Protein 9JRQ (pdb70)

B-factor: mean 21.91, std 11.52, range [8.85, 141.02]

Structure (mmCIF, N/CA/C/O backbone):
data_9JRQ
#
_entry.id   9JRQ
#
_cell.length_a   32.160
_cell.length_b   52.810
_cell.length_c   73.030
_cell.angle_alpha   90.000
_cell.angle_beta   97.810
_cell.angle_gamma   90.000
#
_symmetry.space_group_nam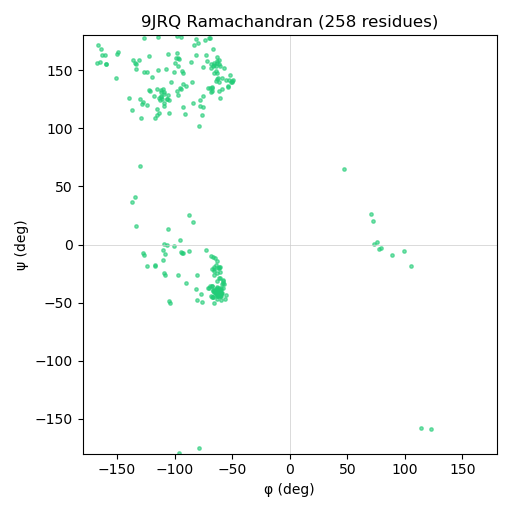e_H-M   'P 1 21 1'
#
loop_
_entity.id
_entity.type
_entity.pdbx_description
1 polymer 'Pilin (Bacterial filament) subfamily'
2 non-polymer 'SULFATE ION'
3 non-polymer GLYCEROL
4 water water
#
loop_
_atom_site.group_PDB
_atom_site.id
_atom_site.type_symbol
_atom_site.label_atom_id
_atom_site.label_alt_id
_atom_site.label_comp_id
_atom_site.label_asym_id
_atom_site.label_entity_id
_atom_site.label_seq_id
_atom_site.pdbx_PDB_ins_code
_atom_site.Cartn_x
_atom_site.Cartn_y
_atom_site.Cartn_z
_atom_site.occupancy
_atom_site.B_iso_or_equiv
_atom_site.auth_seq_id
_atom_site.auth_comp_id
_atom_site.auth_asym_id
_atom_site.auth_atom_id
_atom_site.pdbx_PDB_model_num
ATOM 1 N N . SER A 1 2 ? 29.19500 40.50600 26.92300 1.000 44.33248 22 SER A N 1
ATOM 2 C CA . SER A 1 2 ? 29.86100 39.89000 28.06500 1.000 42.68034 22 SER A CA 1
ATOM 3 C C . SER A 1 2 ? 29.69000 38.37400 28.03900 1.000 40.14450 22 SER A C 1
ATOM 4 O O . SER A 1 2 ? 28.71400 37.86100 27.48700 1.000 39.78577 22 SER A O 1
ATOM 7 N N . ALA A 1 3 ? 30.64500 37.66400 28.64600 1.000 36.42673 23 ALA A N 1
ATOM 8 C CA . ALA A 1 3 ? 30.62500 36.20500 28.61200 1.000 33.71333 23 ALA A CA 1
ATOM 9 C C . ALA A 1 3 ? 29.40300 35.64600 29.32800 1.000 30.35006 23 ALA A C 1
ATOM 10 O O . ALA A 1 3 ? 28.81200 34.65500 28.88000 1.000 29.66627 23 ALA A O 1
ATOM 12 N N . TYR A 1 4 ? 29.01000 36.25900 30.44600 1.000 28.52373 24 TYR A N 1
ATOM 13 C CA . TYR A 1 4 ? 27.81200 35.79800 31.13800 1.000 28.10302 24 TYR A CA 1
ATOM 14 C C . TYR A 1 4 ? 26.55900 36.04700 30.30300 1.000 24.90584 24 TYR A C 1
ATOM 15 O O . TYR A 1 4 ? 25.70200 35.16200 30.18700 1.000 23.01507 24 TYR A O 1
ATOM 24 N N . GLN A 1 5 ? 26.44000 37.24300 29.71100 1.000 25.59022 25 GLN A N 1
ATOM 25 C CA . GLN A 1 5 ? 25.35600 37.50600 28.76600 1.000 26.51770 25 GLN A CA 1
ATOM 26 C C . GLN A 1 5 ? 25.35500 36.48800 27.63500 1.000 23.23242 25 GLN A C 1
ATOM 27 O O . GLN A 1 5 ? 24.29100 36.01400 27.22300 1.000 19.80353 25 GLN A O 1
ATOM 33 N N . ASP A 1 6 ? 26.54100 36.16900 27.10000 1.000 23.02300 26 ASP A N 1
ATOM 34 C CA . ASP A 1 6 ? 26.64300 35.17300 26.03800 1.000 23.55272 26 ASP A CA 1
ATOM 35 C C . ASP A 1 6 ? 26.10300 33.83200 26.50100 1.000 20.69647 26 ASP A C 1
ATOM 36 O O . ASP A 1 6 ? 25.40500 33.14100 25.74900 1.000 20.49267 26 ASP A O 1
ATOM 41 N N . TYR A 1 7 ? 26.42100 33.44400 27.73900 1.000 18.61819 27 TYR A N 1
ATOM 42 C CA . TYR A 1 7 ? 25.94100 32.16700 28.25300 1.000 18.45985 27 TYR A CA 1
ATOM 43 C C . TYR A 1 7 ? 24.41900 32.11700 28.26600 1.000 17.06834 27 TYR A C 1
ATOM 44 O O . TYR A 1 7 ? 23.81600 31.13500 27.81500 1.000 15.97675 27 TYR A O 1
ATOM 53 N N . LEU A 1 8 ? 23.77900 33.17200 28.78200 1.000 15.88450 28 LEU A N 1
ATOM 54 C CA . LEU A 1 8 ? 22.31800 33.19900 28.81800 1.000 15.48077 28 LEU A CA 1
ATOM 55 C C . LEU A 1 8 ? 21.72900 33.01500 27.42900 1.000 15.82819 28 LEU A C 1
ATOM 56 O O . LEU A 1 8 ? 20.81600 32.20200 27.22500 1.000 15.60790 28 LEU A O 1
ATOM 61 N N . ALA A 1 9 ? 22.25500 33.74800 26.45100 1.000 15.89977 29 ALA A N 1
ATOM 62 C CA . ALA A 1 9 ? 21.71000 33.65100 25.10200 1.000 16.46630 29 ALA A CA 1
ATOM 63 C C . ALA A 1 9 ? 21.98100 32.27900 24.49800 1.000 15.11457 29 ALA A C 1
ATOM 64 O O . ALA A 1 9 ? 21.09300 31.68200 23.88700 1.000 15.18817 29 ALA A O 1
ATOM 66 N N . ARG A 1 10 ? 23.20800 31.77300 24.63900 1.000 15.73099 30 ARG A N 1
ATOM 67 C CA . ARG A 1 10 ? 23.54200 30.47700 24.05400 1.000 16.07014 30 ARG A CA 1
ATOM 68 C C . ARG A 1 10 ? 22.66200 29.37100 24.60700 1.000 16.02317 30 ARG A C 1
ATOM 69 O O . ARG A 1 10 ? 22.21700 28.48600 23.86400 1.000 14.99283 30 ARG A O 1
ATOM 77 N N A SER A 1 11 ? 22.41100 29.39700 25.91600 0.600 16.41343 31 SER A N 1
ATOM 78 N N B SER A 1 11 ? 22.39700 29.40400 25.91300 0.400 15.78466 31 SER A N 1
ATOM 79 C CA A SER A 1 11 ? 21.56000 28.38400 26.52600 0.600 16.78957 31 SER A CA 1
ATOM 80 C CA B SER A 1 11 ? 21.56300 28.37600 26.52500 0.400 15.63857 31 SER A CA 1
ATOM 81 C C A SER A 1 11 ? 20.15400 28.44200 25.94700 0.600 15.41579 31 SER A C 1
ATOM 82 C C B SER A 1 11 ? 20.13900 28.43700 25.98700 0.400 15.01549 31 SER A C 1
ATOM 83 O O A SER A 1 11 ? 19.56400 27.41100 25.60800 0.600 15.35135 31 SER A O 1
ATOM 84 O O B SER A 1 11 ? 19.51400 27.40100 25.73500 0.400 15.04695 31 SER A O 1
ATOM 89 N N . ARG A 1 12 ? 19.61400 29.64600 25.79900 1.000 14.38594 32 ARG A N 1
ATOM 90 C CA . ARG A 1 12 ? 18.25800 29.79600 25.28600 1.000 13.11557 32 ARG A CA 1
ATOM 91 C C . ARG A 1 12 ? 18.17800 29.44300 23.80500 1.000 13.18258 32 ARG A C 1
ATOM 92 O O . ARG A 1 12 ? 17.18300 28.86600 23.35200 1.000 13.27684 32 ARG A O 1
ATOM 100 N N . VAL A 1 13 ? 19.22600 29.74700 23.04100 1.000 12.40309 33 VAL A N 1
ATOM 101 C CA . VAL A 1 13 ? 19.25100 29.34100 21.64100 1.000 12.84808 33 VAL A CA 1
ATOM 102 C C . VAL A 1 13 ? 19.29300 27.82100 21.52000 1.000 12.57733 33 VAL A C 1
ATOM 103 O O . VAL A 1 13 ? 18.60400 27.22900 20.67700 1.000 12.84970 33 VAL A O 1
ATOM 107 N N . GLY A 1 14 ? 20.08700 27.16300 22.36800 1.000 12.76312 34 GLY A N 1
ATOM 108 C CA . GLY A 1 14 ? 20.11200 25.71000 22.35000 1.000 13.86225 34 GLY A CA 1
ATOM 109 C C . GLY A 1 14 ? 18.74900 25.10600 22.63300 1.000 14.69109 34 GLY A C 1
ATOM 110 O O . GLY A 1 14 ? 18.35900 24.10800 22.02100 1.000 14.63455 34 GLY A O 1
ATOM 111 N N . GLU A 1 15 ? 17.99800 25.70800 23.55700 1.000 15.01759 35 GLU A N 1
ATOM 112 C CA . GLU A 1 15 ? 16.65100 25.22600 23.84700 1.000 16.43939 35 GLU A CA 1
ATOM 113 C C . GLU A 1 15 ? 15.73500 25.41300 22.64500 1.000 13.65186 35 GLU A C 1
ATOM 114 O O . GLU A 1 15 ? 14.91000 24.54400 22.34600 1.000 15.32714 35 GLU A O 1
ATOM 120 N N . GLY A 1 16 ? 15.86700 26.53600 21.93800 1.000 13.26328 36 GLY A N 1
ATOM 121 C CA . GLY A 1 16 ? 15.07500 26.73300 20.73600 1.000 12.96751 36 GLY A CA 1
ATOM 122 C C . GLY A 1 16 ? 15.39800 25.71600 19.66000 1.000 11.57002 36 GLY A C 1
ATOM 123 O O . GLY A 1 16 ? 14.50100 25.18500 19.00200 1.000 12.00209 36 GLY A O 1
ATOM 124 N N . LEU A 1 17 ? 16.68700 25.40400 19.48800 1.000 11.66339 37 LEU A N 1
ATOM 125 C CA . LEU A 1 17 ? 17.06300 24.35300 18.54900 1.000 12.37824 37 LEU A CA 1
ATOM 126 C C . LEU A 1 17 ? 16.44200 23.02000 18.93800 1.000 12.59294 37 LEU A C 1
ATOM 127 O O . LEU A 1 17 ? 15.98200 22.26600 18.07200 1.000 13.76464 37 LEU A O 1
ATOM 132 N N . ALA A 1 18 ? 16.43300 22.70500 20.23200 1.000 12.71864 38 ALA A N 1
ATOM 133 C CA . ALA A 1 18 ? 15.84400 21.44700 20.66700 1.000 13.96945 38 ALA A CA 1
ATOM 134 C C . ALA A 1 18 ? 14.33700 21.44000 20.43700 1.000 13.31104 38 ALA A C 1
ATOM 135 O O . ALA A 1 18 ? 13.77600 20.41500 20.03100 1.000 13.01868 38 ALA A O 1
ATOM 137 N N . LEU A 1 19 ? 13.66100 22.56900 20.69100 1.000 12.65177 39 LEU A N 1
ATOM 138 C CA . LEU A 1 19 ? 12.22900 22.64800 20.41000 1.000 12.70817 39 LEU A CA 1
ATOM 139 C C . LEU A 1 19 ? 11.92700 22.44400 18.93200 1.000 12.19520 39 LEU A C 1
ATOM 140 O O . LEU A 1 19 ? 10.85400 21.93300 18.57800 1.000 13.97135 39 LEU A O 1
ATOM 145 N N . ALA A 1 20 ? 12.86600 22.80800 18.06100 1.000 11.93761 40 ALA A N 1
ATOM 146 C CA . ALA A 1 20 ? 12.67900 22.63700 16.62500 1.000 10.87931 40 ALA A CA 1
ATOM 147 C C . ALA A 1 20 ? 12.76600 21.18300 16.17700 1.000 11.76308 40 ALA A C 1
ATOM 148 O O . ALA A 1 20 ? 12.53600 20.90500 14.99700 1.000 11.39595 40 ALA A O 1
ATOM 150 N N . ALA A 1 21 ? 13.09200 20.25500 17.07800 1.000 12.27297 41 ALA A N 1
ATOM 151 C CA . ALA A 1 21 ? 13.02000 18.84500 16.71600 1.000 11.52476 41 ALA A CA 1
ATOM 152 C C . ALA A 1 21 ? 11.63500 18.48500 16.20800 1.000 11.45055 41 ALA A C 1
ATOM 153 O O . ALA A 1 21 ? 11.50500 17.62800 15.32500 1.000 11.01044 41 ALA A O 1
ATOM 155 N N A SER A 1 22 ? 10.59400 19.12500 16.75800 0.870 12.09862 42 SER A N 1
ATOM 156 N N B SER A 1 22 ? 10.59000 19.12000 16.75400 0.130 11.86220 42 SER A N 1
ATOM 157 C CA A SER A 1 22 ? 9.23500 18.89600 16.28500 0.870 12.65635 42 SER A CA 1
ATOM 158 C CA B SER A 1 22 ? 9.23000 18.88100 16.27700 0.130 12.33790 42 SER A CA 1
ATOM 159 C C A SER A 1 22 ? 9.11900 19.18600 14.79500 0.870 11.89564 42 SER A C 1
ATOM 160 C C B SER A 1 22 ? 9.09300 19.20200 14.79500 0.130 11.84343 42 SER A C 1
ATOM 161 O O A SER A 1 22 ? 8.44400 18.46100 14.05900 0.870 11.27989 42 SER A O 1
ATOM 162 O O B SER A 1 22 ? 8.39000 18.49800 14.06000 0.130 11.68959 42 SER A O 1
ATOM 167 N N . ALA A 1 23 ? 9.74500 20.27200 14.33900 1.000 11.40668 43 ALA A N 1
ATOM 168 C CA . ALA A 1 23 ? 9.71100 20.59800 12.92300 1.000 10.54290 43 ALA A CA 1
ATOM 169 C C . ALA A 1 23 ? 10.56400 19.63500 12.10400 1.000 10.91946 43 ALA A C 1
ATOM 170 O O . ALA A 1 23 ? 10.19800 19.29600 10.97500 1.000 10.75023 43 ALA A O 1
ATOM 172 N N . ARG A 1 24 ? 11.72900 19.21700 12.62900 1.000 9.88731 44 ARG A N 1
ATOM 173 C CA . ARG A 1 24 ? 12.52700 18.22800 11.90100 1.000 11.17036 44 ARG A CA 1
ATOM 174 C C . ARG A 1 24 ? 11.74300 16.94600 11.68900 1.000 11.13736 44 ARG A C 1
ATOM 175 O O . ARG A 1 24 ? 11.83400 16.32300 10.62500 1.000 11.54588 44 ARG A O 1
ATOM 183 N N . LEU A 1 25 ? 10.94600 16.55500 12.68500 1.000 10.16905 45 LEU A N 1
ATOM 184 C CA . LEU A 1 25 ? 10.13300 15.35700 12.55500 1.000 11.46746 45 LEU A CA 1
ATOM 185 C C . LEU A 1 25 ? 9.03100 15.56500 11.52200 1.000 10.92546 45 LEU A C 1
ATOM 186 O O . LEU A 1 25 ? 8.80300 14.70000 10.67200 1.000 11.56065 45 LEU A O 1
ATOM 191 N N . ALA A 1 26 ? 8.35200 16.72000 11.55000 1.000 10.40179 46 ALA A N 1
ATOM 192 C CA . ALA A 1 26 ? 7.30700 16.97100 10.56100 1.000 10.41802 46 ALA A CA 1
ATOM 193 C C . ALA A 1 26 ? 7.86800 16.98200 9.14500 1.000 10.47058 46 ALA A C 1
ATOM 194 O O . ALA A 1 26 ? 7.26200 16.42800 8.22300 1.000 10.66435 46 ALA A O 1
ATOM 196 N N . VAL A 1 27 ? 9.04000 17.58200 8.95100 1.000 10.09857 47 VAL A N 1
ATOM 197 C CA . VAL A 1 27 ? 9.63900 17.57200 7.61600 1.000 9.49217 47 VAL A CA 1
ATOM 198 C C . VAL A 1 27 ? 9.93700 16.14700 7.17600 1.000 10.46013 47 VAL A C 1
ATOM 199 O O . VAL A 1 27 ? 9.65900 15.77300 6.02900 1.000 11.38739 47 VAL A O 1
ATOM 203 N N . ALA A 1 28 ? 10.48200 15.32500 8.08300 1.000 10.68531 48 ALA A N 1
ATOM 204 C CA . ALA A 1 28 ? 10.74200 13.92900 7.74800 1.000 11.77544 48 ALA A CA 1
ATOM 205 C C . ALA A 1 28 ? 9.45800 13.19400 7.39200 1.000 12.74401 48 ALA A C 1
ATOM 206 O O . ALA A 1 28 ? 9.43400 12.41400 6.43500 1.000 12.66054 48 ALA A O 1
ATOM 208 N N . GLU A 1 29 ? 8.38800 13.40800 8.16500 1.000 11.46582 49 GLU A N 1
ATOM 209 C CA . GLU A 1 29 ? 7.12600 12.72800 7.88500 1.000 13.43119 49 GLU A CA 1
ATOM 210 C C . GLU A 1 29 ? 6.57100 13.15200 6.53200 1.000 11.59820 49 GLU A C 1
ATOM 211 O O . GLU A 1 29 ? 6.08300 12.31800 5.75800 1.000 13.32218 49 GLU A O 1
ATOM 217 N N . ASN A 1 30 ? 6.64800 14.44900 6.22100 1.000 11.61518 50 ASN A N 1
ATOM 218 C CA . ASN A 1 30 ? 6.13500 14.93000 4.94400 1.000 12.54398 50 ASN A CA 1
ATOM 219 C C . ASN A 1 30 ? 7.01600 14.48300 3.78800 1.000 12.17380 50 ASN A C 1
ATOM 220 O O . ASN A 1 30 ? 6.51200 14.14100 2.71400 1.000 13.17412 50 ASN A O 1
ATOM 225 N N . ALA A 1 31 ? 8.33600 14.46100 3.99100 1.000 11.79911 51 ALA A N 1
ATOM 226 C CA . ALA A 1 31 ? 9.21400 13.91200 2.96600 1.000 12.77286 51 ALA A CA 1
ATOM 227 C C . ALA A 1 31 ? 8.88100 12.45300 2.69000 1.000 13.07708 51 ALA A C 1
ATOM 228 O O . ALA A 1 31 ? 8.83100 12.04200 1.53000 1.000 14.83405 51 ALA A O 1
ATOM 230 N N . ALA A 1 32 ? 8.60700 11.66600 3.74300 1.000 13.23758 52 ALA A N 1
ATOM 231 C CA . ALA A 1 32 ? 8.28600 10.24900 3.58000 1.000 14.76649 52 ALA A CA 1
ATOM 232 C C . ALA A 1 32 ? 6.97000 10.01500 2.84500 1.000 14.39105 52 ALA A C 1
ATOM 233 O O . ALA A 1 32 ? 6.76800 8.92200 2.30600 1.000 15.38900 52 ALA A O 1
ATOM 235 N N . SER A 1 33 ? 6.07100 11.00500 2.80600 1.000 14.69224 53 SER A N 1
ATOM 236 C CA . SER A 1 33 ? 4.79200 10.87700 2.11500 1.000 15.12436 53 SER A CA 1
ATOM 237 C C . SER A 1 33 ? 4.70400 11.70500 0.83800 1.000 14.76970 53 SER A C 1
ATOM 238 O O . SER A 1 33 ? 3.65700 11.69200 0.18500 1.000 17.04254 53 SER A O 1
ATOM 241 N N . GLY A 1 34 ? 5.75700 12.43200 0.47000 1.000 15.04483 54 GLY A N 1
ATOM 242 C CA . GLY A 1 34 ? 5.70000 13.27800 -0.71300 1.000 14.97638 54 GLY A CA 1
ATOM 243 C C . GLY A 1 34 ? 4.81100 14.49800 -0.55900 1.000 14.08225 54 GLY A C 1
ATOM 244 O O . GLY A 1 34 ? 4.27700 15.00600 -1.55200 1.000 15.90164 54 GLY A O 1
ATOM 245 N N . ASN A 1 35 ? 4.63500 14.97500 0.66400 1.000 13.21164 55 ASN A N 1
ATOM 246 C CA . ASN A 1 35 ? 3.76200 16.10100 0.96300 1.000 12.64623 55 ASN A CA 1
ATOM 247 C C . ASN A 1 35 ? 4.60500 17.37000 1.09500 1.000 12.31334 55 ASN A C 1
ATOM 248 O O . ASN A 1 35 ? 5.81500 17.31500 1.32900 1.000 12.56507 55 ASN A O 1
ATOM 253 N N . GLY A 1 36 ? 3.95500 18.53000 0.96100 1.000 12.73891 56 GLY A N 1
ATOM 254 C CA . GLY A 1 36 ? 4.62800 19.78100 1.27400 1.000 12.54588 56 GLY A CA 1
ATOM 255 C C . GLY A 1 36 ? 5.21700 19.70800 2.66800 1.000 11.21405 56 GLY A C 1
ATOM 256 O O . GLY A 1 36 ? 4.61600 19.12600 3.57900 1.000 11.34205 56 GLY A O 1
ATOM 257 N N . PHE A 1 37 ? 6.40500 20.28000 2.84800 1.000 11.18700 57 PHE A N 1
ATOM 258 C CA . PHE A 1 37 ? 7.18500 19.96800 4.04100 1.000 10.72337 57 PHE A CA 1
ATOM 259 C C . PHE A 1 37 ? 6.60800 20.54000 5.32000 1.000 11.41148 57 PHE A C 1
ATOM 260 O O . PHE A 1 37 ? 6.92100 20.03200 6.40200 1.000 10.99479 57 PHE A O 1
ATOM 268 N N A SER A 1 38 ? 5.78300 21.57900 5.22900 0.772 10.69430 58 SER A N 1
ATOM 269 N N B SER A 1 38 ? 5.80300 21.59800 5.23200 0.228 12.00177 58 SER A N 1
ATOM 270 C CA A SER A 1 38 ? 5.17100 22.16400 6.40800 0.772 11.27688 58 SER A CA 1
ATOM 271 C CA B SER A 1 38 ? 5.16200 22.18400 6.39900 0.228 12.65397 58 SER A CA 1
ATOM 272 C C A SER A 1 38 ? 3.78800 21.60100 6.68000 0.772 11.30300 58 SER A C 1
ATOM 273 C C B SER A 1 38 ? 3.74800 21.68000 6.61500 0.228 12.73981 58 SER A C 1
ATOM 274 O O A SER A 1 38 ? 3.17300 21.96900 7.68500 0.772 12.37110 58 SER A O 1
ATOM 275 O O B SER A 1 38 ? 3.06300 22.17700 7.51500 0.228 12.73920 58 SER A O 1
ATOM 280 N N . GLY A 1 39 ? 3.28800 20.72700 5.81100 1.000 13.20810 59 GLY A N 1
ATOM 281 C CA . GLY A 1 39 ? 1.90300 20.31400 5.88600 1.000 13.93645 59 GLY A CA 1
ATOM 282 C C . GLY A 1 39 ? 1.56100 19.70200 7.22300 1.000 14.81461 59 GLY A C 1
ATOM 283 O O . GLY A 1 39 ? 2.19700 18.72700 7.63500 1.000 15.50452 59 GLY A O 1
ATOM 284 N N . GLY A 1 40 ? 0.57600 20.27300 7.91900 1.000 14.82497 60 GLY A N 1
ATOM 285 C CA . GLY A 1 40 ? 0.13000 19.72600 9.18500 1.000 16.90527 60 GLY A CA 1
ATOM 286 C C . GLY A 1 40 ? 0.98800 20.05200 10.39200 1.000 16.37277 60 GLY A C 1
ATOM 287 O O . GLY A 1 40 ? 0.63500 19.65400 11.50900 1.000 18.96172 60 GLY A O 1
ATOM 288 N N . TYR A 1 41 ? 2.10000 20.74900 10.21900 1.000 15.03906 61 TYR A N 1
ATOM 289 C CA . TYR A 1 41 ? 2.96000 21.06300 11.35200 1.000 14.96042 61 TYR A CA 1
ATOM 290 C C . TYR A 1 41 ? 2.35800 22.16100 12.20400 1.000 16.19912 61 TYR A C 1
ATOM 291 O O . TYR A 1 41 ? 2.02200 23.23800 11.69800 1.000 18.00900 61 TYR A O 1
ATOM 300 N N . VAL A 1 42 ? 2.25600 21.88900 13.50300 1.000 18.32814 62 VAL A N 1
ATOM 301 C CA . VAL A 1 42 ? 1.78600 22.82900 14.51200 1.000 22.92655 62 VAL A CA 1
ATOM 302 C C . VAL A 1 42 ? 2.96700 23.08500 15.43900 1.000 24.13943 62 VAL A C 1
ATOM 303 O O . VAL A 1 42 ? 3.39000 22.18100 16.17200 1.000 24.58885 62 VAL A O 1
ATOM 307 N N . SER A 1 43 ? 3.50700 24.30300 15.41100 1.000 22.82239 63 SER A N 1
ATOM 308 C CA . SER A 1 43 ? 4.69500 24.58800 16.20800 1.000 26.28340 63 SER A CA 1
ATOM 309 C C . SER A 1 43 ? 4.36000 24.56600 17.70000 1.000 25.16944 63 SER A C 1
ATOM 310 O O . SER A 1 43 ? 3.20800 24.78200 18.09100 1.000 25.07216 63 SER A O 1
ATOM 313 N N . PRO A 1 44 ? 5.34800 24.30400 18.55400 1.000 25.68421 64 PRO A N 1
ATOM 314 C CA . PRO A 1 44 ? 5.07900 24.21200 19.99300 1.000 26.86316 64 PRO A CA 1
ATOM 315 C C . PRO A 1 44 ? 4.67000 25.56300 20.54600 1.000 26.38389 64 PRO A C 1
ATOM 316 O O . PRO A 1 44 ? 4.79700 26.58600 19.85600 1.000 24.76079 64 PRO A O 1
ATOM 320 N N . PRO A 1 45 ? 4.16800 25.61500 21.77900 1.000 27.74444 65 PRO A N 1
ATOM 321 C CA . PRO A 1 45 ? 3.81200 26.91300 22.36100 1.000 28.70702 65 PRO A CA 1
ATOM 322 C C . PRO A 1 45 ? 4.99700 27.86500 22.34300 1.000 28.89124 65 PRO A C 1
ATOM 323 O O . PRO A 1 45 ? 6.14700 27.46300 22.54400 1.000 28.32707 65 PRO A O 1
ATOM 327 N N . ALA A 1 46 ? 4.71300 29.13400 22.06400 1.000 30.25337 66 ALA A N 1
ATOM 328 C CA . ALA A 1 46 ? 5.74800 30.14300 22.19800 1.000 31.83170 66 ALA A CA 1
ATOM 329 C C . ALA A 1 46 ? 6.19300 30.20300 23.65000 1.000 32.85848 66 ALA A C 1
ATOM 330 O O . ALA A 1 46 ? 5.39300 30.01800 24.57300 1.000 32.42593 66 ALA A O 1
ATOM 332 N N . THR A 1 47 ? 7.48000 30.41700 23.84900 1.000 32.17141 67 THR A N 1
ATOM 333 C CA . THR A 1 47 ? 8.04100 30.58100 25.17500 1.000 31.45342 67 THR A CA 1
ATOM 334 C C . THR A 1 47 ? 8.56500 32.00200 25.30800 1.000 31.15123 67 THR A C 1
ATOM 335 O O . THR A 1 47 ? 8.51600 32.80300 24.36900 1.000 31.47713 67 THR A O 1
ATOM 339 N N . ARG A 1 48 ? 9.08700 32.30900 26.49400 1.000 30.34707 68 ARG A N 1
ATOM 340 C CA . ARG A 1 48 ? 9.67000 33.62200 26.71400 1.000 30.91185 68 ARG A CA 1
ATOM 341 C C . ARG A 1 48 ? 10.84700 33.86800 25.77900 1.000 26.79699 68 ARG A C 1
ATOM 342 O O . ARG A 1 48 ? 11.20700 35.02500 25.54100 1.000 29.25556 68 ARG A O 1
ATOM 350 N N . ASN A 1 49 ? 11.44100 32.80400 25.23600 1.000 24.45481 69 ASN A N 1
ATOM 351 C CA . ASN A 1 49 ? 12.65600 32.88800 24.43800 1.000 22.35846 69 ASN A CA 1
ATOM 352 C C . ASN A 1 49 ? 12.44800 32.65200 22.95400 1.000 19.99487 69 ASN A C 1
ATOM 353 O O . ASN A 1 49 ? 13.24500 33.14800 22.15400 1.000 18.37658 69 ASN A O 1
ATOM 358 N N . VAL A 1 50 ? 11.42100 31.90100 22.56600 1.000 19.82060 70 VAL A N 1
AT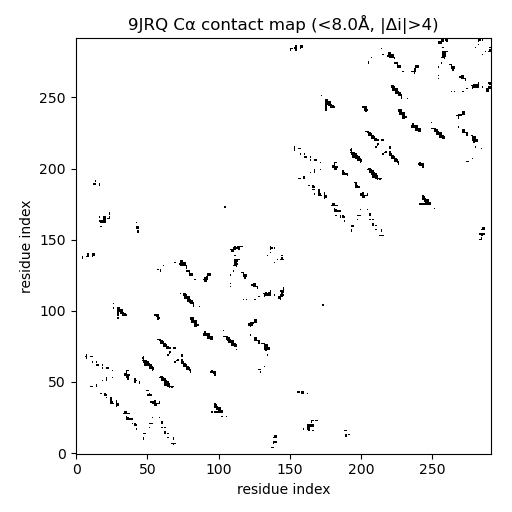OM 359 C CA . VAL A 1 50 ? 11.21600 31.50600 21.17400 1.000 20.26500 70 VAL A CA 1
ATOM 360 C C . VAL A 1 50 ? 9.93000 32.14500 20.67300 1.000 20.59189 70 VAL A C 1
ATOM 361 O O . VAL A 1 50 ? 8.84000 31.85300 21.18100 1.000 23.65309 70 VAL A O 1
ATOM 365 N N . GLU A 1 51 ? 10.06200 33.01300 19.67100 1.000 20.71977 71 GLU A N 1
ATOM 366 C CA . GLU A 1 51 ? 8.91500 33.69200 19.08600 1.000 22.45243 71 GLU A CA 1
ATOM 367 C C . GLU A 1 51 ? 8.13900 32.76700 18.15300 1.000 21.14122 71 GLU A C 1
ATOM 368 O O . GLU A 1 51 ? 6.90500 32.72400 18.20000 1.000 23.51314 71 GLU A O 1
ATOM 374 N N . SER A 1 52 ? 8.84100 31.98500 17.33500 1.000 18.54968 72 SER A N 1
ATOM 375 C CA . SER A 1 52 ? 8.16900 31.09600 16.39600 1.000 16.50267 72 SER A CA 1
ATOM 376 C C . SER A 1 52 ? 9.17300 30.10700 15.82100 1.000 14.04261 72 SER A C 1
ATOM 377 O O . SER A 1 52 ? 10.38100 30.36200 15.77800 1.000 13.57978 72 SER A O 1
ATOM 380 N N . ILE A 1 53 ? 8.64100 28.97800 15.36100 1.000 12.80978 73 ILE A N 1
ATOM 381 C CA . ILE A 1 53 ? 9.36600 27.99000 14.57900 1.000 12.01260 73 ILE A CA 1
ATOM 382 C C . ILE A 1 53 ? 8.50200 27.69100 13.37000 1.000 11.46888 73 ILE A C 1
ATOM 383 O O . ILE A 1 53 ? 7.32500 27.34300 13.51900 1.000 14.08988 73 ILE A O 1
ATOM 388 N N . ARG A 1 54 ? 9.06700 27.84100 12.17800 1.000 11.32669 74 ARG A N 1
ATOM 389 C CA . ARG A 1 54 ? 8.30100 27.63100 10.96600 1.000 12.33483 74 ARG A CA 1
ATOM 390 C C . ARG A 1 54 ? 9.09400 26.78200 9.98700 1.000 10.64079 74 ARG A C 1
ATOM 391 O O . ARG A 1 54 ? 10.32400 26.72300 10.03200 1.000 12.27273 74 ARG A O 1
ATOM 399 N N . ILE A 1 55 ? 8.36500 26.12800 9.09600 1.000 10.60100 75 ILE A N 1
ATOM 400 C CA . ILE A 1 55 ? 8.93400 25.28300 8.05800 1.000 9.85702 75 ILE A CA 1
ATOM 401 C C . ILE A 1 55 ? 8.60900 25.89600 6.70500 1.000 9.94274 75 ILE A C 1
ATOM 402 O O . ILE A 1 55 ? 7.45100 26.22800 6.44000 1.000 11.20517 75 ILE A O 1
ATOM 407 N N . ASP A 1 56 ? 9.60900 25.98200 5.83100 1.000 9.81906 76 ASP A N 1
ATOM 408 C CA . ASP A 1 56 ? 9.38400 26.34800 4.43800 1.000 10.42605 76 ASP A CA 1
ATOM 409 C C . ASP A 1 56 ? 8.79000 25.14300 3.71200 1.000 10.96590 76 ASP A C 1
ATOM 410 O O . ASP A 1 56 ? 9.41900 24.07800 3.64100 1.000 10.93994 76 ASP A O 1
ATOM 415 N N . ASP A 1 57 ? 7.57100 25.30500 3.18700 1.000 11.66155 77 ASP A N 1
ATOM 416 C CA . ASP A 1 57 ? 6.85700 24.18900 2.57600 1.000 12.87223 77 ASP A CA 1
ATOM 417 C C . ASP A 1 57 ? 7.56600 23.64300 1.34800 1.000 12.77534 77 ASP A C 1
ATOM 418 O O . ASP A 1 57 ? 7.36100 22.47700 0.99700 1.000 13.68785 77 ASP A O 1
ATOM 423 N N . ASP A 1 58 ? 8.39000 24.45800 0.68700 1.000 14.37953 78 ASP A N 1
ATOM 424 C CA . ASP A 1 58 ? 9.03200 24.05400 -0.55800 1.000 14.97718 78 ASP A CA 1
ATOM 425 C C . ASP A 1 58 ? 10.38600 23.39000 -0.36000 1.000 15.21902 78 ASP A C 1
ATOM 426 O O . ASP A 1 58 ? 10.75100 22.50400 -1.14100 1.000 16.26963 78 ASP A O 1
ATOM 431 N N . THR A 1 59 ? 11.14900 23.79400 0.65600 1.000 13.51485 79 THR A N 1
ATOM 432 C CA . THR A 1 59 ? 12.50300 23.29500 0.83600 1.000 13.16655 79 THR A CA 1
ATOM 433 C C . THR A 1 59 ? 12.68800 22.52100 2.12800 1.000 10.97126 79 THR A C 1
ATOM 434 O O . THR A 1 59 ? 13.70100 21.82500 2.26800 1.000 12.62031 79 THR A O 1
ATOM 438 N N . GLY A 1 60 ? 11.78100 22.66400 3.09000 1.000 10.30218 80 GLY A N 1
ATOM 439 C CA . GLY A 1 60 ? 11.94700 22.05000 4.38600 1.000 9.93616 80 GLY A CA 1
ATOM 440 C C . GLY A 1 60 ? 12.80500 22.83100 5.35800 1.000 9.51526 80 GLY A C 1
ATOM 441 O O . GLY A 1 60 ? 12.96900 22.39300 6.50300 1.000 10.32528 80 GLY A O 1
ATOM 442 N N A GLN A 1 61 ? 13.37000 23.96500 4.94400 0.498 9.41082 81 GLN A N 1
ATOM 443 N N B GLN A 1 61 ? 13.34800 23.97200 4.94800 0.502 9.43965 81 GLN A N 1
ATOM 444 C CA A GLN A 1 61 ? 14.14700 24.77800 5.87000 0.498 8.99457 81 GLN A CA 1
ATOM 445 C CA B GLN A 1 61 ? 14.13700 24.79300 5.85400 0.502 9.24259 81 GLN A CA 1
ATOM 446 C C A GLN A 1 61 ? 13.30700 25.13500 7.09200 0.498 9.13602 81 GLN A C 1
ATOM 447 C C B GLN A 1 61 ? 13.31200 25.16100 7.08500 0.502 8.97579 81 GLN A C 1
ATOM 448 O O A GLN A 1 61 ? 12.11600 25.44100 6.98200 0.498 10.93574 81 GLN A O 1
ATOM 449 O O B GLN A 1 61 ? 12.13300 25.51000 6.97700 0.502 9.84297 81 GLN A O 1
ATOM 460 N N . ILE A 1 62 ? 13.93500 25.09600 8.26200 1.000 8.91204 82 ILE A N 1
ATOM 461 C CA . ILE A 1 62 ? 13.30600 25.49100 9.51800 1.000 9.35285 82 ILE A CA 1
ATOM 462 C C . ILE A 1 62 ? 13.90800 26.82500 9.93200 1.000 8.84941 82 ILE A C 1
ATOM 463 O O . ILE A 1 62 ? 15.14000 26.97700 9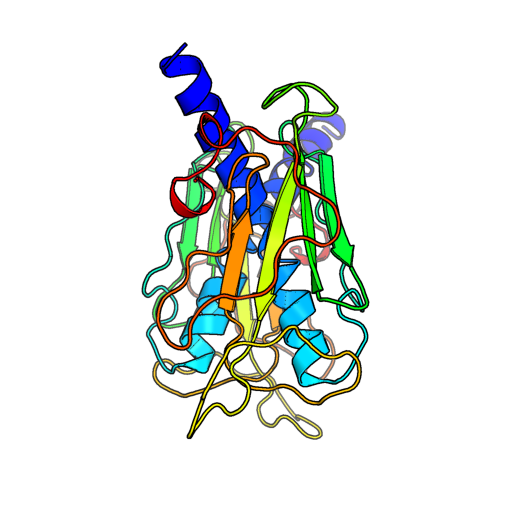.96600 1.000 10.11882 82 ILE A O 1
ATOM 468 N N . ALA A 1 63 ? 13.05000 27.79100 10.24600 1.000 9.86432 83 ALA A N 1
ATOM 469 C CA . ALA A 1 63 ? 13.48800 29.07900 10.76800 1.000 10.95162 83 ALA A CA 1
ATOM 470 C C . ALA A 1 63 ? 13.00600 29.22000 12.19900 1.000 9.52579 83 ALA A C 1
ATOM 471 O O . ALA A 1 63 ? 11.81100 29.05200 12.47400 1.000 10.83930 83 ALA A O 1
ATOM 473 N N . ILE A 1 64 ? 13.93200 29.49800 13.11200 1.000 10.39910 84 ILE A N 1
ATOM 474 C CA . ILE A 1 64 ? 13.62000 29.71900 14.52000 1.000 11.80525 84 ILE A CA 1
ATOM 475 C C . ILE A 1 64 ? 13.83700 31.19400 14.79800 1.000 11.89884 84 ILE A C 1
ATOM 476 O O . ILE A 1 64 ? 14.93600 31.71700 14.57400 1.000 12.75148 84 ILE A O 1
ATOM 481 N N . ALA A 1 65 ? 12.79600 31.87400 15.26700 1.000 12.32186 85 ALA A N 1
ATOM 482 C CA . ALA A 1 65 ? 12.88800 33.28500 15.61700 1.000 13.35110 85 ALA A CA 1
ATOM 483 C C . ALA A 1 65 ? 12.87800 33.41000 17.13200 1.000 14.11342 85 ALA A C 1
ATOM 484 O O . ALA A 1 65 ? 11.96400 32.90600 17.79000 1.000 15.75505 85 ALA A O 1
ATOM 486 N N . PHE A 1 66 ? 13.88900 34.07700 17.67700 1.000 14.11227 86 PHE A N 1
ATOM 487 C CA . PHE A 1 66 ? 14.01300 34.25700 19.11300 1.000 14.00682 86 PHE A CA 1
ATOM 488 C C . PHE A 1 66 ? 13.46400 35.61500 19.53000 1.000 15.18122 86 PHE A C 1
ATOM 489 O O . PHE A 1 66 ? 13.42800 36.56000 18.73800 1.000 15.93404 86 PHE A O 1
ATOM 497 N N . THR A 1 67 ? 13.02400 35.69600 20.78200 1.000 16.56794 87 THR A N 1
ATOM 498 C CA . THR A 1 67 ? 12.49800 36.93900 21.30900 1.000 17.46849 87 THR A CA 1
ATOM 499 C C . THR A 1 67 ? 13.63500 37.87500 21.70400 1.000 16.85032 87 THR A C 1
ATOM 500 O O . THR A 1 67 ? 14.81200 37.50400 21.72200 1.000 15.27225 87 THR A O 1
ATOM 504 N N . ALA A 1 68 ? 13.25300 39.09800 22.07600 1.000 18.41522 88 ALA A N 1
ATOM 505 C CA . ALA A 1 68 ? 14.21300 40.11000 22.49000 1.000 17.89517 88 ALA A CA 1
ATOM 506 C C . ALA A 1 68 ? 14.96400 39.72800 23.75900 1.000 17.74576 88 ALA A C 1
ATOM 507 O O . ALA A 1 68 ? 16.00800 40.32500 24.03400 1.000 19.26226 88 ALA A O 1
ATOM 509 N N . ARG A 1 69 ? 14.46300 38.76100 24.54400 1.000 18.71169 89 ARG A N 1
ATOM 510 C CA . ARG A 1 69 ? 15.24400 38.25400 25.67400 1.000 20.25784 89 ARG A CA 1
ATOM 511 C C . ARG A 1 69 ? 16.54800 37.63900 25.21800 1.000 16.67372 89 ARG A C 1
ATOM 512 O O . ARG A 1 69 ? 17.49500 37.55100 26.00600 1.000 18.31853 89 ARG A O 1
ATOM 520 N N . VAL A 1 70 ? 16.59900 37.19800 23.96900 1.000 15.52252 90 VAL A N 1
ATOM 521 C CA . VAL A 1 70 ? 17.74600 36.51500 23.41000 1.000 15.19872 90 VAL A CA 1
ATOM 522 C C . VAL A 1 70 ? 18.52500 37.42000 22.47600 1.000 15.00239 90 VAL A C 1
ATOM 523 O O . VAL A 1 70 ? 19.74800 37.50500 22.56600 1.000 16.92078 90 VAL A O 1
ATOM 527 N N . ALA A 1 71 ? 17.83200 38.08300 21.55200 1.000 15.60168 91 ALA A N 1
ATOM 528 C CA . ALA A 1 71 ? 18.50600 38.86600 20.52700 1.000 16.77495 91 ALA A CA 1
ATOM 529 C C . ALA A 1 71 ? 17.52800 39.88100 19.96400 1.000 15.79537 91 ALA A C 1
ATOM 530 O O . ALA A 1 71 ? 16.31400 39.68200 20.00000 1.000 15.60474 91 ALA A O 1
ATOM 532 N N . ALA A 1 72 ? 18.07700 40.96100 19.42000 1.000 16.50446 92 ALA A N 1
ATOM 533 C CA . ALA A 1 72 ? 17.25200 42.03200 18.88300 1.000 17.20828 92 ALA A CA 1
ATOM 534 C C . ALA A 1 72 ? 16.45100 41.57000 17.66800 1.000 17.35798 92 ALA A C 1
ATOM 535 O O . ALA A 1 72 ? 16.88800 40.72100 16.88500 1.000 17.77119 92 ALA A O 1
ATOM 537 N N . ALA A 1 73 ? 15.25800 42.14900 17.52400 1.000 17.65393 93 ALA A N 1
ATOM 538 C CA . ALA A 1 73 ? 14.47800 41.99300 16.30800 1.000 18.98893 93 ALA A CA 1
ATOM 539 C C . ALA A 1 73 ? 15.33900 42.30400 15.09200 1.000 20.42605 93 ALA A C 1
ATOM 540 O O . ALA A 1 73 ? 16.16100 43.22300 15.10900 1.000 22.49123 93 ALA A O 1
ATOM 542 N N . GLY A 1 74 ? 15.15500 41.51600 14.03700 1.000 21.53029 94 GLY A N 1
ATOM 543 C CA . GLY A 1 74 ? 15.98900 41.64200 12.86300 1.000 21.16860 94 GLY A CA 1
ATOM 544 C C . GLY A 1 74 ? 17.36800 41.03200 12.98700 1.000 20.14241 94 GLY A C 1
ATOM 545 O O . GLY A 1 74 ? 18.11300 41.02100 11.99600 1.000 22.55574 94 GLY A O 1
ATOM 546 N N . ALA A 1 75 ? 17.72900 40.52000 14.16200 1.000 17.32966 95 ALA A N 1
ATOM 547 C CA . ALA A 1 75 ? 19.00000 39.84200 14.38700 1.000 16.77496 95 ALA A CA 1
ATOM 548 C C . ALA A 1 75 ? 18.76100 38.59100 15.21500 1.000 15.06495 95 ALA A C 1
ATOM 549 O O . ALA A 1 75 ? 19.57200 38.23000 16.07300 1.000 14.55727 95 ALA A O 1
ATOM 551 N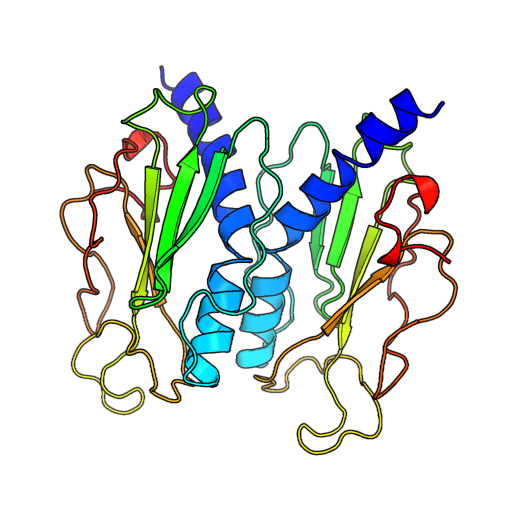 N . ASN A 1 76 ? 17.62600 37.92100 14.97600 1.000 15.19231 96 ASN A N 1
ATOM 552 C CA . ASN A 1 76 ? 17.08300 36.95400 15.92500 1.000 14.50114 96 ASN A CA 1
ATOM 553 C C . ASN A 1 76 ? 16.71300 35.60300 15.31500 1.000 14.62511 96 ASN A C 1
ATOM 554 O O . ASN A 1 76 ? 16.08600 34.78800 15.99900 1.000 13.99768 96 ASN A O 1
ATOM 559 N N A THR A 1 77 ? 17.06000 35.34900 14.05900 0.505 14.57199 97 THR A N 1
ATOM 560 N N B THR A 1 77 ? 17.10700 35.31900 14.07300 0.495 14.32840 97 THR A N 1
ATOM 561 C CA A THR A 1 77 ? 16.66300 34.11400 13.40300 0.505 14.56793 97 THR A CA 1
ATOM 562 C CA B THR A 1 77 ? 16.63400 34.13000 13.37000 0.495 14.12760 97 THR A CA 1
ATOM 563 C C A THR A 1 77 ? 17.84300 33.17800 13.19700 0.505 14.35134 97 THR A C 1
ATOM 564 C C B THR A 1 77 ? 17.76600 33.16900 13.01700 0.495 12.26257 97 THR A C 1
ATOM 565 O O A THR A 1 77 ? 18.95900 33.60600 12.88500 0.505 16.94483 97 THR A O 1
ATOM 566 O O B THR A 1 77 ? 18.78100 33.56800 12.43400 0.495 12.26977 97 THR A O 1
ATOM 573 N N . LEU A 1 78 ? 17.56900 31.89500 13.35400 1.000 12.05835 98 LEU A N 1
ATOM 574 C CA . LEU A 1 78 ? 18.51700 30.83500 13.08900 1.000 11.89562 98 LEU A CA 1
ATOM 575 C C . LEU A 1 78 ? 17.81800 29.87500 12.14500 1.000 11.01998 98 LEU A C 1
ATOM 576 O O . LEU A 1 78 ? 16.60400 29.67900 12.25900 1.000 11.93063 98 LEU A O 1
ATOM 581 N N . VAL A 1 79 ? 18.55100 29.30000 11.19600 1.000 10.72155 99 VAL A N 1
ATOM 582 C CA . VAL A 1 79 ? 17.91900 28.38100 10.25300 1.000 10.27575 99 VAL A CA 1
ATOM 583 C C . VAL A 1 79 ? 18.61200 27.02400 10.25000 1.000 10.70807 99 VAL A C 1
ATOM 584 O O . VAL A 1 79 ? 19.82600 26.91100 10.47300 1.000 11.17625 99 VAL A O 1
ATOM 588 N N . LEU A 1 80 ? 17.80600 25.99200 9.99000 1.000 9.52275 100 LEU A N 1
ATOM 589 C CA . LEU A 1 80 ? 18.27200 24.62900 9.77600 1.000 9.46278 100 LEU A CA 1
ATOM 590 C C . LEU A 1 80 ? 17.89000 24.22900 8.36100 1.000 9.05286 100 LEU A C 1
ATOM 591 O O . LEU A 1 80 ? 16.72000 24.35100 7.98300 1.000 9.77269 100 LEU A O 1
ATOM 596 N N . VAL A 1 81 ? 18.86200 23.75500 7.59100 1.000 9.45253 101 VAL A N 1
ATOM 597 C CA . VAL A 1 81 ? 18.66900 23.40500 6.18500 1.000 10.00486 101 VAL A CA 1
ATOM 598 C C . VAL A 1 81 ? 18.76100 21.89300 6.03200 1.000 9.94528 101 VAL A C 1
ATOM 599 O O . VAL A 1 81 ? 19.77700 21.30300 6.42000 1.000 10.24643 101 VAL A O 1
ATOM 603 N N . PRO A 1 82 ? 17.75600 21.24100 5.45300 1.000 10.26450 102 PRO A N 1
ATOM 604 C CA . PRO A 1 82 ? 17.82200 19.79200 5.25700 1.000 10.28557 102 PRO A CA 1
ATOM 605 C C . PRO A 1 82 ? 18.36100 19.42700 3.88800 1.000 10.03197 102 PRO A C 1
ATOM 606 O O . PRO A 1 82 ? 18.14300 20.11200 2.89000 1.000 11.52451 102 PRO A O 1
ATOM 610 N N . SER A 1 83 ? 19.02900 18.28000 3.84900 1.000 10.25913 103 SER A N 1
ATOM 611 C CA . SER A 1 83 ? 19.48000 17.73600 2.58100 1.000 10.48277 103 SER A CA 1
ATOM 612 C C . SER A 1 83 ? 19.52300 16.22000 2.68300 1.000 10.95961 103 SER A C 1
ATOM 613 O O . SER A 1 83 ? 19.50100 15.64900 3.77900 1.000 11.33382 103 SER A O 1
ATOM 616 N N . VAL A 1 84 ? 19.58500 15.58300 1.51900 1.000 11.75018 104 VAL A N 1
ATOM 617 C CA . VAL A 1 84 ? 19.72900 14.13200 1.42100 1.000 11.53469 104 VAL A CA 1
ATOM 618 C C . VAL A 1 84 ? 20.86000 13.84200 0.44400 1.000 12.63707 104 VAL A C 1
ATOM 619 O O . VAL A 1 84 ? 21.21300 14.69300 -0.38900 1.000 12.77667 104 VAL A O 1
ATOM 623 N N . PRO A 1 85 ? 21.45700 12.65400 0.52300 1.000 13.72806 105 PRO A N 1
ATOM 624 C CA . PRO A 1 85 ? 22.49300 12.29700 -0.45200 1.000 14.88639 105 PRO A CA 1
ATOM 625 C C . PRO A 1 85 ? 21.88900 12.17500 -1.83700 1.000 15.57496 105 PRO A C 1
ATOM 626 O O . PRO A 1 85 ? 20.70600 11.87200 -1.98900 1.000 16.32333 105 PRO A O 1
ATOM 630 N N . ASP A 1 86 ? 22.72300 12.38500 -2.86000 1.000 16.80406 106 ASP A N 1
ATOM 631 C CA . ASP A 1 86 ? 22.24300 12.22100 -4.23100 1.000 19.75714 106 ASP A CA 1
ATOM 632 C C . ASP A 1 86 ? 21.81800 10.78600 -4.49800 1.000 20.08520 106 ASP A C 1
ATOM 633 O O . ASP A 1 86 ? 20.88800 10.54400 -5.27700 1.000 22.34989 106 ASP A O 1
ATOM 638 N N . GLN A 1 87 ? 22.47200 9.83200 -3.84200 1.000 18.53350 107 GLN A N 1
ATOM 639 C CA . GLN A 1 87 ? 22.13500 8.42100 -3.87300 1.000 18.99384 107 GLN A CA 1
ATOM 640 C C . GLN A 1 87 ? 22.58000 7.86100 -2.53000 1.000 18.12701 107 GLN A C 1
ATOM 641 O O . GLN A 1 87 ? 23.60200 8.28900 -1.98900 1.000 20.05405 107 GLN A O 1
ATOM 647 N N . ALA A 1 88 ? 21.80400 6.91900 -1.98800 1.000 16.42980 108 ALA A N 1
ATOM 648 C CA . ALA A 1 88 ? 22.05700 6.46600 -0.62200 1.000 17.58913 108 ALA A CA 1
ATOM 649 C C . ALA A 1 88 ? 23.37000 5.70300 -0.52300 1.000 19.40959 108 ALA A C 1
ATOM 650 O O . ALA A 1 88 ? 24.08000 5.79900 0.48200 1.000 21.41320 108 ALA A O 1
ATOM 652 N N . ASP A 1 89 ? 23.71000 4.94500 -1.55400 1.000 18.78908 109 ASP A N 1
ATOM 653 C CA . ASP A 1 89 ? 24.91900 4.13900 -1.55300 1.000 19.62145 109 ASP A CA 1
ATOM 654 C C . ASP A 1 89 ? 26.06800 4.91800 -2.17600 1.000 22.93901 109 ASP A C 1
ATOM 655 O O . ASP A 1 89 ? 26.01400 5.28300 -3.35700 1.000 25.03203 109 ASP A O 1
ATOM 660 N N . THR A 1 90 ? 27.10600 5.15200 -1.38000 1.000 23.08525 110 THR A N 1
ATOM 661 C CA . THR A 1 90 ? 28.30700 5.87600 -1.77600 1.000 25.79827 110 THR A CA 1
ATOM 662 C C . THR A 1 90 ? 27.92700 7.16600 -2.49600 1.000 23.56664 110 THR A C 1
ATOM 663 O O . THR A 1 90 ? 28.18400 7.31600 -3.69500 1.000 24.72401 110 THR A O 1
ATOM 667 N N . PRO A 1 91 ? 27.28900 8.10300 -1.80000 1.000 22.44820 111 PRO A N 1
ATOM 668 C CA . PRO A 1 91 ? 26.93100 9.38100 -2.43100 1.000 21.62646 111 PRO A CA 1
ATOM 669 C C . PRO A 1 91 ? 28.14800 10.14900 -2.91500 1.000 21.59265 111 PRO A C 1
ATOM 670 O O . PRO A 1 91 ? 29.24500 10.03300 -2.36500 1.000 22.25451 111 PRO A O 1
ATOM 674 N N . THR A 1 92 ? 27.92700 10.97700 -3.93600 1.000 21.50842 112 THR A N 1
ATOM 675 C CA . THR A 1 92 ? 28.93500 11.92900 -4.37300 1.000 21.11061 112 THR A CA 1
ATOM 676 C C . THR A 1 92 ? 28.58900 13.37300 -4.03900 1.000 20.02608 112 THR A C 1
ATOM 677 O O . THR A 1 92 ? 29.44500 14.24600 -4.21800 1.000 21.25644 112 THR A O 1
ATOM 681 N N . ALA A 1 93 ? 27.37400 13.64900 -3.55700 1.000 18.69100 113 ALA A N 1
ATOM 682 C CA . ALA A 1 93 ? 26.94000 15.00800 -3.25100 1.000 17.56632 113 ALA A CA 1
ATOM 683 C C . ALA A 1 93 ? 25.69800 14.94000 -2.37400 1.000 16.00935 113 ALA A C 1
ATOM 684 O O . ALA A 1 93 ? 25.10300 13.87600 -2.19400 1.000 17.18407 113 ALA A O 1
ATOM 686 N N . ARG A 1 94 ? 25.33300 16.09200 -1.80900 1.000 14.02977 114 ARG A N 1
ATOM 687 C CA . ARG A 1 94 ? 24.06800 16.30100 -1.11500 1.000 13.07582 114 ARG A CA 1
ATOM 688 C C . ARG A 1 94 ? 23.18900 17.17300 -1.99600 1.000 13.08602 114 ARG A C 1
ATOM 689 O O . ARG A 1 94 ? 23.69000 17.99200 -2.77300 1.000 15.36850 114 ARG A O 1
ATOM 697 N N . VAL A 1 95 ? 21.87300 16.99400 -1.87000 1.000 12.56178 115 VAL A N 1
ATOM 698 C CA . VAL A 1 95 ? 20.89400 17.75700 -2.63300 1.000 13.76239 115 VAL A CA 1
ATOM 699 C C . VAL A 1 95 ? 19.79800 18.24800 -1.70200 1.000 12.41420 115 VAL A C 1
ATOM 700 O O . VAL A 1 95 ? 19.50500 17.63300 -0.67000 1.000 13.52490 115 VAL A O 1
ATOM 704 N N . ALA A 1 96 ? 19.20600 19.38100 -2.07100 1.000 12.70853 116 ALA A N 1
ATOM 705 C CA . ALA A 1 96 ? 18.02600 19.87700 -1.38300 1.000 12.72060 116 ALA A CA 1
ATOM 706 C C . ALA A 1 96 ? 16.87900 18.87300 -1.51500 1.000 12.69207 116 ALA A C 1
ATOM 707 O O . ALA A 1 96 ? 16.84000 18.05600 -2.43100 1.000 14.40586 116 ALA A O 1
ATOM 709 N N . LEU A 1 97 ? 15.94500 18.92500 -0.56900 1.000 12.44839 117 LEU A N 1
ATOM 710 C CA . LEU A 1 97 ? 14.74900 18.09400 -0.65700 1.000 12.95021 117 LEU A CA 1
ATOM 711 C C . LEU A 1 97 ? 13.92800 18.47600 -1.88500 1.000 15.27420 117 LEU A C 1
ATOM 712 O O . LEU A 1 97 ? 14.00400 19.60200 -2.38700 1.000 17.17720 117 LEU A O 1
ATOM 717 N N . SER A 1 98 ? 13.12000 17.52000 -2.35800 1.000 16.06451 118 SER A N 1
ATOM 718 C CA . SER A 1 98 ? 12.28100 17.68200 -3.54600 1.000 17.76582 118 SER A CA 1
ATOM 719 C C . SER A 1 98 ? 10.81800 17.57500 -3.13900 1.000 15.75798 118 SER A C 1
ATOM 720 O O . SER A 1 98 ? 10.33600 16.47600 -2.83300 1.000 16.22828 118 SER A O 1
ATOM 723 N N . LYS A 1 99 ? 10.10700 18.70200 -3.17600 1.000 17.41785 119 LYS A N 1
ATOM 724 C CA . LYS A 1 99 ? 8.70200 18.72900 -2.79500 1.000 16.57145 119 LYS A CA 1
ATOM 725 C C . LYS A 1 99 ? 7.88800 17.81700 -3.69400 1.000 17.26438 119 LYS A C 1
ATOM 726 O O . LYS A 1 99 ? 7.93300 17.94100 -4.92000 1.000 19.08819 119 LYS A O 1
ATOM 732 N N . GLY A 1 100 ? 7.13900 16.90000 -3.08100 1.000 15.66092 120 GLY A N 1
ATOM 733 C CA . GLY A 1 100 ? 6.27100 16.00600 -3.80600 1.000 17.32069 120 GLY A CA 1
ATOM 734 C C . GLY A 1 100 ? 6.83600 14.62700 -4.04600 1.000 16.99907 120 GLY A C 1
ATOM 735 O O . GLY A 1 100 ? 6.11500 13.76600 -4.56100 1.000 18.99490 120 GLY A O 1
ATOM 736 N N . VAL A 1 101 ? 8.09300 14.38900 -3.68800 1.000 16.54748 121 VAL A N 1
ATOM 737 C CA . VAL A 1 101 ? 8.76900 13.12400 -3.94000 1.000 16.57950 121 VAL A CA 1
ATOM 738 C C . VAL A 1 101 ? 8.82000 12.33300 -2.63900 1.000 16.60133 121 VAL A C 1
ATOM 739 O O . VAL A 1 101 ? 9.03800 12.90200 -1.56700 1.000 16.70310 121 VAL A O 1
ATOM 743 N N . ILE A 1 102 ? 8.60700 11.02100 -2.72400 1.000 16.58305 122 ILE A N 1
ATOM 744 C CA . ILE A 1 102 ? 8.68200 10.15800 -1.54900 1.000 17.14904 122 ILE A CA 1
ATOM 745 C C . ILE A 1 102 ? 10.16000 9.96000 -1.21500 1.000 18.31148 122 ILE A C 1
ATOM 746 O O . ILE A 1 102 ? 10.90000 9.32000 -1.96700 1.000 19.83715 122 ILE A O 1
ATOM 751 N N . GLN A 1 103 ? 10.59300 10.52300 -0.09100 1.000 19.07761 123 GLN A N 1
ATOM 752 C CA . GLN A 1 103 ? 11.98400 10.46700 0.35500 1.000 20.67166 123 GLN A CA 1
ATOM 753 C C . GLN A 1 103 ? 11.99400 9.98700 1.80300 1.000 21.92383 123 GLN A C 1
ATOM 754 O O . GLN A 1 103 ? 11.60000 10.72400 2.71000 1.000 23.53745 123 GLN A O 1
ATOM 760 N N . ALA A 1 104 ? 12.46000 8.75900 2.03000 1.000 23.13930 124 ALA A N 1
ATOM 761 C CA . ALA A 1 104 ? 12.39600 8.16200 3.35800 1.000 25.06933 124 ALA A CA 1
ATOM 762 C C . ALA A 1 104 ? 13.74800 8.01500 4.04200 1.000 26.16183 124 ALA A C 1
ATOM 763 O O . ALA A 1 104 ? 13.79100 7.59900 5.20600 1.000 28.93132 124 ALA A O 1
ATOM 765 N N . GLY A 1 105 ? 14.84500 8.34300 3.36700 1.000 23.45507 125 GLY A N 1
ATOM 766 C CA . GLY A 1 105 ? 16.16000 8.19800 3.96400 1.000 22.86286 125 GLY A CA 1
ATOM 767 C C . GLY A 1 105 ? 16.43400 9.25600 5.01500 1.000 22.94572 125 GLY A C 1
ATOM 768 O O . GLY A 1 105 ? 15.65100 10.17300 5.25300 1.000 23.91413 125 GLY A O 1
ATOM 769 N N . THR A 1 106 ? 17.59000 9.13500 5.65800 1.000 22.56702 126 THR A N 1
ATOM 770 C CA . THR A 1 106 ? 17.93500 10.07600 6.71200 1.000 24.17382 126 THR A CA 1
ATOM 771 C C . THR A 1 106 ? 18.20800 11.45700 6.12300 1.000 20.59338 126 THR A C 1
ATOM 772 O O . THR A 1 106 ? 18.86900 11.60100 5.09100 1.000 19.07754 126 THR A O 1
ATOM 776 N N . ILE A 1 107 ? 17.65600 12.47100 6.76400 1.000 16.61003 127 ILE A N 1
ATOM 777 C CA . ILE A 1 107 ? 17.85400 13.85400 6.37000 1.000 14.18397 127 ILE A CA 1
ATOM 778 C C . ILE A 1 107 ? 18.94100 14.43600 7.25400 1.000 14.05124 127 ILE A C 1
ATOM 779 O O . ILE A 1 107 ? 18.91100 14.25800 8.47800 1.000 16.88353 127 ILE A O 1
ATOM 784 N N . THR A 1 108 ? 19.91200 15.11800 6.64600 1.000 12.03885 128 THR A N 1
ATOM 785 C CA . THR A 1 108 ? 20.93000 15.82900 7.40200 1.000 11.93653 128 THR A CA 1
ATOM 786 C C . THR A 1 108 ? 20.49100 17.27800 7.53300 1.000 11.94832 128 THR A C 1
ATOM 787 O O . THR A 1 108 ? 20.06900 17.89600 6.55100 1.000 11.93509 128 THR A O 1
ATOM 791 N N . TRP A 1 109 ? 20.60800 17.81800 8.73800 1.000 10.95140 129 TRP A N 1
ATOM 792 C CA . TRP A 1 109 ? 20.23800 19.19600 9.01200 1.000 10.87770 129 TRP A CA 1
ATOM 793 C C . TRP A 1 109 ? 21.49400 19.99300 9.31200 1.000 11.15027 129 TRP A C 1
ATOM 794 O O . TRP A 1 109 ? 22.27300 19.62000 10.19100 1.000 14.14913 129 TRP A O 1
ATOM 805 N N . GLU A 1 110 ? 21.68100 21.09500 8.59900 1.000 9.82623 130 GLU A N 1
ATOM 806 C CA . GLU A 1 110 ? 22.80500 21.98300 8.84200 1.000 10.67345 130 GLU A CA 1
ATOM 807 C C . GLU A 1 110 ? 22.29300 23.29500 9.41400 1.000 9.83543 130 GLU A C 1
ATOM 808 O O . GLU A 1 110 ? 21.35300 23.88700 8.87600 1.000 10.64028 130 GLU A O 1
ATOM 814 N N . CYS A 1 111 ? 22.91400 23.74900 10.49100 1.000 10.87071 131 CYS A N 1
ATOM 815 C CA . CYS A 1 111 ? 22.55100 24.99700 11.13000 1.000 10.99945 131 CYS A CA 1
ATOM 816 C C . CYS A 1 111 ? 23.34500 26.15400 10.53700 1.000 9.60478 131 CYS A C 1
ATOM 817 O O . CYS A 1 111 ? 24.56300 26.06100 10.33700 1.000 11.15740 131 CYS A O 1
ATOM 820 N N . PHE A 1 112 ? 22.65000 27.26600 10.28100 1.000 10.08709 132 PHE A N 1
ATOM 821 C CA . PHE A 1 112 ? 23.28100 28.50100 9.81700 1.000 9.60470 132 PHE A CA 1
ATOM 822 C C . PHE A 1 112 ? 22.85400 29.65500 10.71100 1.000 10.60368 132 PHE A C 1
ATOM 823 O O . PHE A 1 112 ? 21.65400 29.92900 10.84600 1.000 11.55043 132 PHE A O 1
ATOM 831 N N . ALA A 1 113 ? 23.83800 30.32500 11.30800 1.000 10.74502 133 ALA A N 1
ATOM 832 C CA . ALA A 1 113 ? 23.64700 31.61400 11.94300 1.000 11.09156 133 ALA A CA 1
ATOM 833 C C . ALA A 1 113 ? 23.99700 32.71500 10.94800 1.000 12.05825 133 ALA A C 1
ATOM 834 O O . ALA A 1 113 ? 24.40700 32.45500 9.81200 1.000 13.52860 133 ALA A O 1
ATOM 836 N N . GLY A 1 114 ? 23.83700 33.96600 11.38200 1.000 14.03318 134 GLY A N 1
ATOM 837 C CA . GLY A 1 114 ? 23.94100 35.08600 10.46200 1.000 16.28626 134 GLY A CA 1
ATOM 838 C C . GLY A 1 114 ? 25.28900 35.21000 9.78200 1.000 18.96411 134 GLY A C 1
ATOM 839 O O . GLY A 1 114 ? 25.37300 35.71900 8.66200 1.000 24.00512 134 GLY A O 1
ATOM 840 N N . ASP A 1 115 ? 26.35600 34.75000 10.43200 1.000 17.29837 135 ASP A N 1
ATOM 841 C CA . ASP A 1 115 ? 27.70100 34.92900 9.90500 1.000 20.64511 135 ASP A CA 1
ATOM 842 C C . ASP A 1 115 ? 28.15500 33.83200 8.94900 1.000 18.89523 135 ASP A C 1
ATOM 843 O O . ASP A 1 115 ? 29.23900 33.95900 8.36900 1.000 20.74304 135 ASP A O 1
ATOM 848 N N . LYS A 1 116 ? 27.37600 32.76900 8.76100 1.000 16.64810 136 LYS A N 1
ATOM 849 C CA . LYS A 1 116 ? 27.86800 31.56800 8.08700 1.000 15.07192 136 LYS A CA 1
ATOM 850 C C . LYS A 1 116 ? 27.59900 31.65500 6.58500 1.000 14.83945 136 LYS A C 1
ATOM 851 O O . LYS A 1 116 ? 26.44500 31.58200 6.14400 1.000 17.46554 136 LYS A O 1
ATOM 857 N N . ALA A 1 117 ? 28.66500 31.77100 5.79700 1.000 15.50028 137 ALA A N 1
ATOM 858 C CA . ALA A 1 117 ? 28.56500 32.13800 4.39500 1.000 16.19731 137 ALA A CA 1
ATOM 859 C C . ALA A 1 117 ? 28.66300 30.95700 3.45000 1.000 15.02241 137 ALA A C 1
ATOM 860 O O . ALA A 1 117 ? 28.57100 31.14000 2.23300 1.000 16.88901 137 ALA A O 1
ATOM 862 N N . SER A 1 118 ? 28.84400 29.75500 3.97400 1.000 13.74920 138 SER A N 1
ATOM 863 C CA . SER A 1 118 ? 28.92400 28.57200 3.13200 1.000 14.50641 138 SER A CA 1
ATOM 864 C C . SER A 1 118 ? 28.62100 27.34600 3.97100 1.000 12.65318 138 SER A C 1
ATOM 865 O O . SER A 1 118 ? 28.81800 27.33300 5.18800 1.000 13.73072 138 SER A O 1
ATOM 868 N N . SER A 1 119 ? 28.15800 26.31000 3.28500 1.000 12.30641 139 SER A N 1
ATOM 869 C CA . SER A 1 119 ? 27.91000 25.03900 3.93600 1.000 11.92322 139 SER A CA 1
ATOM 870 C C . SER A 1 119 ? 29.23100 24.38200 4.30600 1.000 11.67106 139 SER A C 1
ATOM 871 O O . SER A 1 119 ? 30.21100 24.42900 3.55200 1.000 14.81781 139 SER A O 1
ATOM 874 N N A SER A 1 120 ? 29.24900 23.74900 5.47100 0.734 10.90610 140 SER A N 1
ATOM 875 N N B SER A 1 120 ? 29.26300 23.76000 5.48600 0.266 12.09907 140 SER A N 1
ATOM 876 C CA A SER A 1 120 ? 30.43200 23.04900 5.96300 0.734 11.67108 140 SER A CA 1
ATOM 877 C CA B SER A 1 120 ? 30.45200 23.05100 5.96900 0.266 12.87438 140 SER A CA 1
ATOM 878 C C A SER A 1 120 ? 29.94200 21.72500 6.53500 0.734 13.28780 140 SER A C 1
ATOM 879 C C B SER A 1 120 ? 29.97600 21.72100 6.54700 0.266 12.36051 140 SER A C 1
ATOM 880 O O A SER A 1 120 ? 29.51700 21.66000 7.69000 0.734 17.05554 140 SER A O 1
ATOM 881 O O B SER A 1 120 ? 29.60100 21.63900 7.71900 0.266 12.67239 140 SER A O 1
ATOM 886 N N . LEU A 1 121 ? 29.98900 20.68500 5.72300 1.000 12.91664 141 LEU A N 1
ATOM 887 C CA . LEU A 1 121 ? 29.55900 19.35700 6.11900 1.000 12.08175 141 LEU A CA 1
ATOM 888 C C . LEU A 1 121 ? 30.62200 18.34700 5.73100 1.000 12.02165 141 LEU A C 1
ATOM 889 O O . LEU A 1 121 ? 31.43100 18.59300 4.82700 1.000 12.40737 141 LEU A O 1
ATOM 894 N N . PRO A 1 122 ? 30.65100 17.20000 6.40000 1.000 12.09448 142 PRO A N 1
ATOM 895 C CA . PRO A 1 122 ? 31.54900 16.11500 5.96800 1.000 14.35131 142 PRO A CA 1
ATOM 896 C C . PRO A 1 122 ? 31.09400 15.52500 4.64200 1.000 12.86250 142 PRO A C 1
ATOM 897 O O . PRO A 1 122 ? 30.05300 15.92700 4.10500 1.000 12.31726 142 PRO A O 1
ATOM 901 N N . ALA A 1 123 ? 31.86000 14.56300 4.11600 1.000 13.22040 143 ALA A N 1
ATOM 902 C CA . ALA A 1 123 ? 31.46100 13.85500 2.90700 1.000 13.97980 143 ALA A CA 1
ATOM 903 C C . ALA A 1 123 ? 30.02300 13.36100 3.05900 1.000 14.33225 143 ALA A C 1
ATOM 904 O O . ALA A 1 123 ? 29.64500 12.89700 4.14100 1.000 16.48327 143 ALA A O 1
ATOM 906 N N . PRO A 1 124 ? 29.20200 13.43700 2.01000 1.000 14.99538 144 PRO A N 1
ATOM 907 C CA . PRO A 1 124 ? 29.55500 13.78900 0.62300 1.000 15.44468 144 PRO A CA 1
ATOM 908 C C . PRO A 1 124 ? 29.53400 15.26800 0.28000 1.000 16.42093 144 PRO A C 1
ATOM 909 O O . PRO A 1 124 ? 29.35500 15.62600 -0.88400 1.000 19.39934 144 PRO A O 1
ATOM 913 N N . GLY A 1 125 ? 29.72100 16.15300 1.25200 1.000 13.44597 145 GLY A N 1
ATOM 914 C CA . GLY A 1 125 ? 30.09600 17.50900 0.90700 1.000 13.17964 145 GLY A CA 1
ATOM 915 C C . GLY A 1 125 ? 29.06100 18.55700 1.24400 1.000 11.42662 145 GLY A C 1
ATOM 916 O O . GLY A 1 125 ? 28.20800 18.34700 2.11400 1.000 11.68832 145 GLY A O 1
ATOM 917 N N . ALA A 1 126 ? 29.13900 19.69500 0.55800 1.000 12.05032 146 ALA A N 1
ATOM 918 C CA . ALA A 1 126 ? 28.29400 20.83700 0.87700 1.000 11.75141 146 ALA A CA 1
ATOM 919 C C . ALA A 1 126 ? 26.81900 20.50200 0.71500 1.000 11.99674 146 ALA A C 1
ATOM 920 O O . ALA A 1 126 ? 26.41300 19.84000 -0.24400 1.000 13.35554 146 ALA A O 1
ATOM 922 N N . GLY A 1 127 ? 26.01600 21.00100 1.64400 1.000 11.68557 147 GLY A N 1
ATOM 923 C CA . GLY A 1 127 ? 24.57700 21.01500 1.50000 1.000 12.091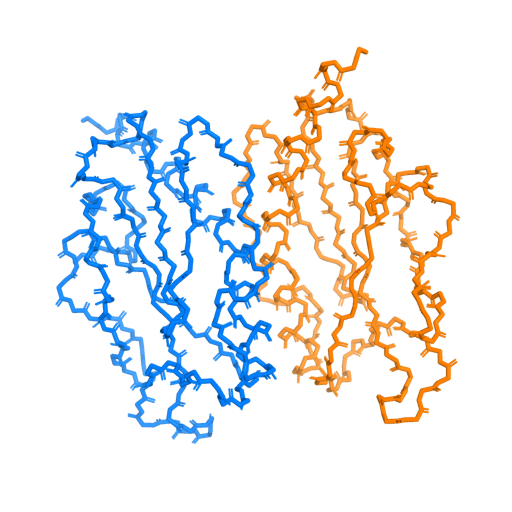60 147 GLY A CA 1
ATOM 924 C C . GLY A 1 127 ? 24.11600 22.35800 0.96500 1.000 12.11048 147 GLY A C 1
ATOM 925 O O . GLY A 1 127 ? 24.92300 23.26200 0.72700 1.000 13.11941 147 GLY A O 1
ATOM 926 N N . PRO A 1 128 ? 22.80700 22.52000 0.78800 1.000 12.11617 148 PRO A N 1
ATOM 927 C CA . PRO A 1 128 ? 22.26300 23.80000 0.31400 1.000 11.67566 148 PRO A CA 1
ATOM 928 C C . PRO A 1 128 ? 22.47500 24.92100 1.32600 1.000 11.45404 148 PRO A C 1
ATOM 929 O O . PRO A 1 128 ? 22.62200 24.69900 2.53100 1.000 11.69424 148 PRO A O 1
ATOM 933 N N . MET A 1 129 ? 22.47600 26.15000 0.80700 1.000 11.49765 149 MET A N 1
ATOM 934 C CA . MET A 1 129 ? 22.44400 27.34400 1.63100 1.000 12.11925 149 MET A CA 1
ATOM 935 C C . MET A 1 129 ? 21.02300 27.65200 2.07900 1.000 11.75801 149 MET A C 1
ATOM 936 O O . MET A 1 129 ? 20.05600 27.14800 1.50800 1.000 13.21584 149 MET A O 1
ATOM 941 N N . PRO A 1 130 ? 20.87300 28.48500 3.09900 1.000 11.51974 150 PRO A N 1
ATOM 942 C CA . PRO A 1 130 ? 19.53500 28.92600 3.50900 1.000 12.75405 150 PRO A CA 1
ATOM 943 C C . PRO A 1 130 ? 18.69800 29.49000 2.36700 1.000 14.58711 150 PRO A C 1
ATOM 944 O O . PRO A 1 130 ? 19.20200 30.11500 1.43000 1.000 16.38611 150 PRO A O 1
ATOM 948 N N . THR A 1 131 ? 17.38900 29.24700 2.46100 1.000 14.45029 151 THR A N 1
ATOM 949 C CA . THR A 1 131 ? 16.40600 29.92800 1.62200 1.000 17.68017 151 THR A CA 1
ATOM 950 C C . THR A 1 131 ? 16.16400 31.35500 2.10800 1.000 17.07859 151 THR A C 1
ATOM 951 O O . THR A 1 131 ? 16.19300 32.30200 1.31900 1.000 23.45267 151 THR A O 1
ATOM 955 N N . ASP A 1 132 ? 15.91300 31.52300 3.39900 1.000 15.60659 152 ASP A N 1
ATOM 956 C CA . ASP A 1 132 ? 15.77200 32.82800 4.02900 1.000 15.45372 152 ASP A CA 1
ATOM 957 C C . ASP A 1 132 ? 17.00400 33.02500 4.90400 1.000 16.38393 152 ASP A C 1
ATOM 958 O O . ASP A 1 132 ? 17.33700 32.14500 5.70100 1.000 17.83525 152 ASP A O 1
ATOM 963 N N . ALA A 1 133 ? 17.68000 34.15600 4.77000 1.000 16.91386 153 ALA A N 1
ATOM 964 C CA . ALA A 1 133 ? 18.95200 34.32000 5.46300 1.000 17.90122 153 ALA A CA 1
ATOM 965 C C . ALA A 1 133 ? 18.72500 34.38400 6.96700 1.000 15.19648 153 ALA A C 1
ATOM 966 O O . ALA A 1 133 ? 17.84700 35.12900 7.42600 1.000 16.21449 153 ALA A O 1
ATOM 968 N N . PRO A 1 134 ? 19.48100 33.63300 7.76100 1.000 13.61531 154 PRO A N 1
ATOM 969 C CA . PRO A 1 134 ? 19.41600 33.81700 9.20800 1.000 13.26694 154 PRO A CA 1
ATOM 970 C C . PRO A 1 134 ? 20.08400 35.12400 9.58000 1.000 14.96821 154 PRO A C 1
ATOM 971 O O . PRO A 1 134 ? 20.92800 35.65200 8.85600 1.000 17.57440 154 PRO A O 1
ATOM 975 N N . THR A 1 135 ? 19.70700 35.63300 10.74200 1.000 13.75121 155 THR A N 1
ATOM 976 C CA . THR A 1 135 ? 20.22200 36.90800 11.21400 1.000 14.99240 155 THR A CA 1
ATOM 977 C C . THR A 1 135 ? 20.80700 36.84800 12.61500 1.000 14.19864 155 THR A C 1
ATOM 978 O O . THR A 1 135 ? 21.39100 37.84100 13.05300 1.000 15.68225 155 THR A O 1
ATOM 982 N N . LEU A 1 136 ? 20.66800 35.73800 13.33100 1.000 13.83425 156 LEU A N 1
ATOM 983 C CA . LEU A 1 136 ? 21.21400 35.65200 14.67900 1.000 14.09090 156 LEU A CA 1
ATOM 984 C C . LEU A 1 136 ? 22.73700 35.68200 14.62800 1.000 14.26750 156 LEU A C 1
ATOM 985 O O . LEU A 1 136 ? 23.36000 34.99200 13.81900 1.000 15.06018 156 LEU A O 1
ATOM 990 N N . ALA A 1 137 ? 23.34200 36.48400 15.49800 1.000 15.47057 157 ALA A N 1
ATOM 991 C CA . ALA A 1 137 ? 24.79400 36.52900 15.56200 1.000 16.07191 157 ALA A CA 1
ATOM 992 C C . ALA A 1 137 ? 25.34200 35.14500 15.88100 1.000 15.12682 157 ALA A C 1
ATOM 993 O O . ALA A 1 137 ? 24.85000 34.46300 16.78200 1.000 15.12477 157 ALA A O 1
ATOM 995 N N . GLY A 1 138 ? 26.36900 34.73200 15.13700 1.000 16.27305 158 GLY A N 1
ATOM 996 C CA . GLY A 1 138 ? 26.94500 33.41700 15.35100 1.000 16.72498 158 GLY A CA 1
ATOM 997 C C . GLY A 1 138 ? 27.42800 33.17700 16.76800 1.000 17.38831 158 GLY A C 1
ATOM 998 O O . GLY A 1 138 ? 27.34600 32.05500 17.27300 1.000 17.39027 158 GLY A O 1
ATOM 999 N N . LYS A 1 139 ? 27.93200 34.21800 17.43100 1.000 16.92740 159 LYS A N 1
ATOM 1000 C CA . LYS A 1 139 ? 28.44400 34.05600 18.78900 1.000 18.90232 159 LYS A CA 1
ATOM 1001 C C . LYS A 1 139 ? 27.37300 33.60000 19.77700 1.000 19.29301 159 LYS A C 1
ATOM 1002 O O . LYS A 1 139 ? 27.71100 33.09400 20.85500 1.000 21.72041 159 LYS A O 1
ATOM 1008 N N . LEU A 1 140 ? 26.09700 33.76800 19.44400 1.000 17.56477 160 LEU A N 1
ATOM 1009 C CA . LEU A 1 140 ? 25.01500 33.33100 20.31700 1.000 18.39990 160 LEU A CA 1
ATOM 1010 C C . LEU A 1 140 ? 24.51800 31.93200 19.99000 1.000 16.79394 160 LEU A C 1
ATOM 1011 O O . LEU A 1 140 ? 23.69400 31.38700 20.73600 1.000 18.62349 160 LEU A O 1
ATOM 1016 N N . ALA A 1 141 ? 24.99400 31.34100 18.90900 1.000 16.60709 161 ALA A N 1
ATOM 1017 C CA . ALA A 1 141 ? 24.53200 30.05100 18.44100 1.000 16.91661 161 ALA A CA 1
ATOM 1018 C C . ALA A 1 141 ? 25.57500 28.98200 18.73100 1.000 17.62882 161 ALA A C 1
ATOM 1019 O O . ALA A 1 141 ? 26.73500 29.29400 19.02400 1.000 17.81272 161 ALA A O 1
ATOM 1021 N N . PRO A 1 142 ? 25.19700 27.70600 18.66700 1.000 18.09096 162 PRO A N 1
ATOM 1022 C CA . PRO A 1 142 ? 26.19400 26.65000 18.80800 1.000 19.83156 162 PRO A CA 1
ATOM 1023 C C . PRO A 1 142 ? 27.27900 26.79400 17.76300 1.000 18.50476 162 PRO A C 1
ATOM 1024 O O . PRO A 1 142 ? 27.04300 27.31900 16.65900 1.000 17.03597 162 PRO A O 1
ATOM 1028 N N . PRO A 1 143 ? 28.49000 26.32400 18.06400 1.000 20.04581 163 PRO A N 1
ATOM 1029 C CA . PRO A 1 143 ? 29.61600 26.53000 17.13900 1.000 18.92579 163 PRO A CA 1
ATOM 1030 C C . PRO A 1 143 ? 29.38200 25.96800 15.74800 1.000 18.05519 163 PRO A C 1
ATOM 1031 O O . PRO A 1 143 ? 29.88400 26.53800 14.77000 1.000 18.15802 163 PRO A O 1
ATOM 1035 N N . GLU A 1 144 ? 28.61200 24.88300 15.62200 1.000 18.66481 164 GLU A N 1
ATOM 1036 C CA . GLU A 1 144 ? 28.33300 24.31600 14.30800 1.000 19.25580 164 GLU A CA 1
ATOM 1037 C C . GLU A 1 144 ? 27.48900 25.22500 13.42900 1.000 18.56096 164 GLU A C 1
ATOM 1038 O O . GLU A 1 144 ? 27.36100 24.94500 12.23700 1.000 21.73214 164 GLU A O 1
ATOM 1044 N N . CYS A 1 145 ? 26.92000 26.29500 13.98000 1.000 15.14909 165 CYS A N 1
ATOM 1045 C CA . CYS A 1 145 ? 26.12600 27.24000 13.20800 1.000 14.39741 165 CYS A CA 1
ATOM 1046 C C . CYS A 1 145 ? 26.93600 28.41200 12.67100 1.000 13.89347 165 CYS A C 1
ATOM 1047 O O . CYS A 1 145 ? 26.39600 29.22800 11.91800 1.000 14.10757 165 CYS A O 1
ATOM 1050 N N . ARG A 1 146 ? 28.19600 28.54200 13.06300 1.000 14.78759 166 ARG A N 1
ATOM 1051 C CA . ARG A 1 146 ? 28.96500 29.75500 12.83300 1.000 16.66783 166 ARG A CA 1
ATOM 1052 C C . ARG A 1 146 ? 29.84800 29.63800 11.60000 1.000 19.06569 166 ARG A C 1
ATOM 1053 O O . ARG A 1 146 ? 30.10800 28.54900 11.08700 1.000 19.28353 166 ARG A O 1
ATOM 1061 N N . ALA A 1 147 ? 30.32400 30.78900 11.14100 1.000 22.64538 167 ALA A N 1
ATOM 1062 C CA . ALA A 1 147 ? 31.35500 30.83000 10.10500 1.000 26.16936 167 ALA A CA 1
ATOM 1063 C C . ALA A 1 147 ? 32.60800 30.08100 10.56100 1.000 27.94944 167 ALA A C 1
ATOM 1064 O O . ALA A 1 147 ? 33.34600 29.52200 9.74400 1.000 28.37182 167 ALA A O 1
ATOM 1067 N N . SER B 1 2 ? -6.81300 24.40200 39.78800 1.000 31.39610 22 SER B N 1
ATOM 1068 C CA . SER B 1 2 ? -7.21600 25.61100 39.07300 1.000 31.55985 22 SER B CA 1
ATOM 1069 C C . SER B 1 2 ? -7.18100 25.40800 37.56100 1.000 29.06151 22 SER B C 1
ATOM 1070 O O . SER B 1 2 ? -6.24600 24.81000 37.02400 1.000 28.45399 22 SER B O 1
ATOM 1073 N N . ALA B 1 3 ? -8.19800 25.92700 36.87200 1.000 26.85765 23 ALA B N 1
ATOM 1074 C CA . ALA B 1 3 ? -8.25700 25.78000 35.42200 1.000 26.74935 23 ALA B CA 1
ATOM 1075 C C . ALA B 1 3 ? -7.11900 26.52500 34.73600 1.000 25.30389 23 ALA B C 1
ATOM 1076 O O . ALA B 1 3 ? -6.53200 26.02200 33.76900 1.000 24.17010 23 ALA B O 1
ATOM 1078 N N . TYR B 1 4 ? -6.79500 27.72600 35.21600 1.000 25.40536 24 TYR B N 1
ATOM 1079 C CA . TYR B 1 4 ? -5.68300 28.47700 34.64500 1.000 26.23906 24 TYR B CA 1
ATOM 1080 C C . TYR B 1 4 ? -4.36500 27.74000 34.83100 1.000 24.03552 24 TYR B C 1
ATOM 1081 O O . TYR B 1 4 ? -3.57500 27.61400 33.88900 1.000 22.85244 24 TYR B O 1
ATOM 1090 N N . GLN B 1 5 ? -4.10600 27.25100 36.04500 1.000 24.59352 25 GLN B N 1
ATOM 1091 C CA . GLN B 1 5 ? -2.85700 26.53600 36.27900 1.000 25.91904 25 GLN B CA 1
ATOM 1092 C C . GLN B 1 5 ? -2.76600 25.27500 35.43100 1.000 24.04514 25 GLN B C 1
ATOM 1093 O O . GLN B 1 5 ? -1.69100 24.94100 34.92800 1.000 22.72036 25 GLN B O 1
ATOM 1099 N N . ASP B 1 6 ? -3.87900 24.55600 35.26700 1.000 22.66510 26 ASP B N 1
ATOM 1100 C CA . ASP B 1 6 ? -3.88100 23.39700 34.37700 1.000 23.18346 26 ASP B CA 1
ATOM 1101 C C . ASP B 1 6 ? -3.54400 23.79800 32.94600 1.000 20.20882 26 ASP B C 1
ATOM 1102 O O . ASP B 1 6 ? -2.80900 23.08600 32.24800 1.000 20.35261 26 ASP B O 1
ATOM 1107 N N . TYR B 1 7 ? -4.07700 24.93700 32.49400 1.000 20.32332 27 TYR B N 1
ATOM 1108 C CA . TYR B 1 7 ? -3.76300 25.44600 31.16100 1.000 19.97280 27 TYR B CA 1
ATOM 1109 C C . TYR B 1 7 ? -2.27500 25.75800 31.01800 1.000 18.91923 27 TYR B C 1
ATOM 1110 O O . TYR B 1 7 ? -1.65000 25.40400 30.00900 1.000 18.73549 27 TYR B O 1
ATOM 1119 N N . LEU B 1 8 ? -1.68600 26.40200 32.02700 1.000 19.15869 28 LEU B N 1
ATOM 1120 C CA . LEU B 1 8 ? -0.25700 26.69600 31.98500 1.000 18.92430 28 LEU B CA 1
ATOM 1121 C C . LEU B 1 8 ? 0.56400 25.41200 31.98400 1.000 18.29183 28 LEU B C 1
ATOM 1122 O O . LEU B 1 8 ? 1.55700 25.30000 31.25300 1.000 19.77477 28 LEU B O 1
ATOM 1127 N N . ALA B 1 9 ? 0.15900 24.43100 32.79800 1.000 18.43718 29 ALA B N 1
ATOM 1128 C CA . ALA B 1 9 ? 0.84000 23.14000 32.81400 1.000 19.28416 29 ALA B CA 1
ATOM 1129 C C . ALA B 1 9 ? 0.76800 22.45700 31.45700 1.000 18.71501 29 ALA B C 1
ATOM 1130 O O . ALA B 1 9 ? 1.77000 21.91500 30.97600 1.000 19.67029 29 ALA B O 1
ATOM 1132 N N . ARG B 1 10 ? -0.40800 22.47300 30.82300 1.000 19.12697 30 ARG B N 1
ATOM 1133 C CA . ARG B 1 10 ? -0.56200 21.83100 29.52100 1.000 18.69675 30 ARG B CA 1
ATOM 1134 C C . ARG B 1 10 ? 0.34600 22.46400 28.47700 1.000 18.51096 30 ARG B C 1
ATOM 1135 O O . ARG B 1 10 ? 0.88500 21.76800 27.61200 1.000 18.16162 30 ARG B O 1
ATOM 1143 N N . SER B 1 11 ? 0.51400 23.78500 28.52900 1.000 19.19120 31 SER B N 1
ATOM 1144 C CA . SER B 1 11 ? 1.42300 24.44300 27.59900 1.000 18.91444 31 SER B CA 1
ATOM 1145 C C . SER B 1 11 ? 2.85000 23.96800 27.80500 1.000 18.50327 31 SER B C 1
ATOM 1146 O O . SER B 1 11 ? 3.57600 23.70000 26.83700 1.000 18.69061 31 SER B O 1
ATOM 1149 N N . ARG B 1 12 ? 3.26900 23.86700 29.06200 1.000 16.88952 32 ARG B N 1
ATOM 1150 C CA . ARG B 1 12 ? 4.62200 23.42400 29.36300 1.000 17.20721 32 ARG B CA 1
ATOM 1151 C C . ARG B 1 12 ? 4.82100 21.96500 28.97800 1.000 16.78869 32 ARG B C 1
ATOM 1152 O O . ARG B 1 12 ? 5.89500 21.58800 28.49700 1.000 16.14190 32 ARG B O 1
ATOM 1160 N N . VAL B 1 13 ? 3.78400 21.13800 29.14700 1.000 16.11131 33 VAL B N 1
ATOM 1161 C CA . VAL B 1 13 ? 3.85800 19.74900 28.70100 1.000 15.08934 33 VAL B CA 1
ATOM 1162 C C . VAL B 1 13 ? 4.02000 19.68300 27.18800 1.000 15.09421 33 VAL B C 1
ATOM 1163 O O . VAL B 1 13 ? 4.75600 18.83200 26.67300 1.000 15.48520 33 VAL B O 1
ATOM 1167 N N . GLY B 1 14 ? 3.35700 20.58400 26.45700 1.000 16.51573 34 GLY B N 1
ATOM 1168 C CA . GLY B 1 14 ? 3.54500 20.64900 25.02000 1.000 17.02547 34 GLY B CA 1
ATOM 1169 C C . GLY B 1 14 ? 4.98200 20.91400 24.62500 1.000 17.10549 34 GLY B C 1
ATOM 1170 O O . GLY B 1 14 ? 5.45200 20.40200 23.60700 1.000 17.58521 34 GLY B O 1
ATOM 1171 N N . GLU B 1 15 ? 5.70600 21.70400 25.42200 1.000 18.46417 35 GLU B N 1
ATOM 1172 C CA . GLU B 1 15 ? 7.12700 21.89200 25.14800 1.000 18.45606 35 GLU B CA 1
ATOM 1173 C C . GLU B 1 15 ? 7.87400 20.56900 25.24600 1.000 16.74432 35 GLU B C 1
ATOM 1174 O O . GLU B 1 15 ? 8.73900 20.27000 24.41400 1.000 16.65556 35 GLU B O 1
ATOM 1180 N N . GLY B 1 16 ? 7.54100 19.75300 26.24600 1.000 16.44270 36 GLY B N 1
ATOM 1181 C CA . GLY B 1 16 ? 8.19500 18.46400 26.37300 1.000 15.91908 36 GLY B CA 1
ATOM 1182 C C . GLY B 1 16 ? 7.85900 17.52400 25.23500 1.000 14.41211 36 GLY B C 1
ATOM 1183 O O . GLY B 1 16 ? 8.72200 16.78100 24.75800 1.000 14.58384 36 GLY B O 1
ATOM 1184 N N . LEU B 1 17 ? 6.60300 17.53500 24.78200 1.000 13.82375 37 LEU B N 1
ATOM 1185 C CA . LEU B 1 17 ? 6.23700 16.70600 23.63800 1.000 13.74613 37 LEU B CA 1
ATOM 1186 C C . LEU B 1 17 ? 6.98600 17.13300 22.38000 1.000 13.65350 37 LEU B C 1
ATOM 1187 O O . LEU B 1 17 ? 7.38800 16.28700 21.56900 1.000 14.66575 37 LEU B O 1
ATOM 1192 N N . ALA B 1 18 ? 7.20300 18.44000 22.20400 1.000 12.95312 38 ALA B N 1
ATOM 1193 C CA . ALA B 1 18 ? 7.99000 18.91100 21.06800 1.000 13.68341 38 ALA B CA 1
ATOM 1194 C C . ALA B 1 18 ? 9.44600 18.47100 21.18500 1.000 13.61975 38 ALA B C 1
ATOM 1195 O O . ALA B 1 18 ? 10.04700 18.00100 20.20700 1.000 13.39056 38 ALA B O 1
ATOM 1197 N N . LEU B 1 19 ? 10.03400 18.62200 22.37400 1.000 12.94931 39 LEU B N 1
ATOM 1198 C CA . LEU B 1 19 ? 11.40500 18.16800 22.57600 1.000 13.86001 39 LEU B CA 1
ATOM 1199 C C . LEU B 1 19 ? 11.52900 16.67900 22.27700 1.000 12.74146 39 LEU B C 1
ATOM 1200 O O . LEU B 1 19 ? 12.52900 16.23600 21.70400 1.000 13.65470 39 LEU B O 1
ATOM 1205 N N . ALA B 1 20 ? 10.50600 15.89700 22.63500 1.000 12.02131 40 ALA B N 1
ATOM 1206 C CA . ALA B 1 20 ? 10.53000 14.44900 22.46300 1.000 11.72753 40 ALA B CA 1
ATOM 1207 C C . ALA B 1 20 ? 10.49700 14.02500 21.00400 1.000 11.44575 40 ALA B C 1
ATOM 1208 O O . ALA B 1 20 ? 10.71000 12.83900 20.71900 1.000 11.39414 40 ALA B O 1
ATOM 1210 N N . ALA B 1 21 ? 10.24800 14.94900 20.07800 1.000 11.68767 41 ALA B N 1
ATOM 1211 C CA . ALA B 1 21 ? 10.32700 14.59500 18.66900 1.000 11.71446 41 ALA B CA 1
ATOM 1212 C C . ALA B 1 21 ? 11.71500 14.09600 18.29300 1.000 11.50820 41 ALA B C 1
ATOM 1213 O O . ALA B 1 21 ? 11.85000 13.27000 17.38200 1.000 12.05590 41 ALA B O 1
ATOM 1215 N N A SER B 1 22 ? 12.76400 14.58500 18.96300 0.721 12.29303 42 SER B N 1
ATOM 1216 N N B SER B 1 22 ? 12.75600 14.59200 18.96800 0.279 11.72888 42 SER B N 1
ATOM 1217 C CA A SER B 1 22 ? 14.09300 14.07200 18.64800 0.721 12.61132 42 SER B CA 1
ATOM 1218 C CA B SER B 1 22 ? 14.09800 14.09400 18.69500 0.279 11.60820 42 SER B CA 1
ATOM 1219 C C A SER B 1 22 ? 14.20700 12.59400 19.00600 0.721 12.96655 42 SER B C 1
ATOM 1220 C C B SER B 1 22 ? 14.19700 12.60700 19.00800 0.279 11.98271 42 SER B C 1
ATOM 1221 O O A SER B 1 22 ? 14.82400 11.81800 18.27000 0.721 13.60299 42 SER B O 1
ATOM 1222 O O B SER B 1 22 ? 14.79600 11.84000 18.24600 0.279 11.80012 42 SER B O 1
ATOM 1227 N N . ALA B 1 23 ? 13.58800 12.17800 20.11400 1.000 11.72480 43 ALA B N 1
ATOM 1228 C CA . ALA B 1 23 ? 13.59100 10.76600 20.46900 1.000 11.93801 43 ALA B CA 1
ATOM 1229 C C . ALA B 1 23 ? 12.75300 9.95500 19.49500 1.000 11.04925 43 ALA B C 1
ATOM 1230 O O . ALA B 1 23 ? 13.12300 8.83100 19.14000 1.000 11.45001 43 ALA B O 1
ATOM 1232 N N . ARG B 1 24 ? 11.61300 10.49800 19.05800 1.000 10.99653 44 ARG B N 1
ATOM 1233 C CA . ARG B 1 24 ? 10.80200 9.77900 18.08200 1.000 11.65963 44 ARG B CA 1
ATOM 1234 C C . ARG B 1 24 ? 11.57000 9.56900 16.78600 1.000 11.45041 44 ARG B C 1
ATOM 1235 O O . ARG B 1 24 ? 11.48900 8.50100 16.16800 1.000 12.44584 44 ARG B O 1
ATOM 1243 N N . LEU B 1 25 ? 12.33700 10.57600 16.37200 1.000 12.47440 45 LEU B N 1
ATOM 1244 C CA . LEU B 1 25 ? 13.17600 10.44000 15.18600 1.000 12.94162 45 LEU B CA 1
ATOM 1245 C C . LEU B 1 25 ? 14.23200 9.36600 15.37300 1.000 12.98701 45 LEU B C 1
ATOM 1246 O O . LEU B 1 25 ? 14.46800 8.56100 14.46800 1.000 14.45842 45 LEU B O 1
ATOM 1251 N N . ALA B 1 26 ? 14.89100 9.34800 16.53400 1.000 12.77772 46 ALA B N 1
ATOM 1252 C CA . ALA B 1 26 ? 15.91400 8.33600 16.77700 1.000 13.18633 46 ALA B CA 1
ATOM 1253 C C . ALA B 1 26 ? 15.30600 6.94200 16.74500 1.000 12.35912 46 ALA B C 1
ATOM 1254 O O . ALA B 1 26 ? 15.86400 6.02600 16.13600 1.000 13.27390 46 ALA B O 1
ATOM 1256 N N . VAL B 1 27 ? 14.13700 6.76400 17.36700 1.000 11.59719 47 VAL B N 1
ATOM 1257 C CA . VAL B 1 27 ? 13.51200 5.44500 17.35800 1.000 11.49348 47 VAL B CA 1
ATOM 1258 C C . VAL B 1 27 ? 13.23300 4.99200 15.93300 1.000 12.36897 47 VAL B C 1
ATOM 1259 O O . VAL B 1 27 ? 13.50800 3.84200 15.57200 1.000 12.64415 47 VAL B O 1
ATOM 1263 N N . ALA B 1 28 ? 12.70200 5.88600 15.09500 1.000 12.52752 48 ALA B N 1
ATOM 1264 C CA . ALA B 1 28 ? 12.41400 5.50400 13.71500 1.000 14.40259 48 ALA B CA 1
ATOM 1265 C C . ALA B 1 28 ? 13.68800 5.18300 12.94100 1.000 14.24362 48 ALA B C 1
ATOM 1266 O O . ALA B 1 28 ? 13.70600 4.24300 12.14300 1.000 14.96848 48 ALA B O 1
ATOM 1268 N N . GLU B 1 29 ? 14.75500 5.96000 13.14700 1.000 13.88629 49 GLU B N 1
ATOM 1269 C CA . GLU B 1 29 ? 16.02600 5.66800 12.48500 1.000 16.49461 49 GLU B CA 1
ATOM 1270 C C . GLU B 1 29 ? 16.54200 4.29100 12.87200 1.000 16.65830 49 GLU B C 1
ATOM 1271 O O . GLU B 1 29 ? 17.00400 3.51900 12.02000 1.000 17.82000 49 GLU B O 1
ATOM 1277 N N . ASN B 1 30 ? 16.48100 3.97200 14.16000 1.000 15.76820 50 ASN B N 1
ATOM 1278 C CA . ASN B 1 30 ? 16.97900 2.69100 14.63100 1.000 16.36291 50 ASN B CA 1
ATOM 1279 C C . ASN B 1 30 ? 16.08400 1.55000 14.17400 1.000 15.61858 50 ASN B C 1
ATOM 1280 O O . ASN B 1 30 ? 16.58400 0.47200 13.83500 1.000 16.96272 50 ASN B O 1
ATOM 1285 N N . ALA B 1 31 ? 14.76300 1.76600 14.14400 1.000 14.85202 51 ALA B N 1
ATOM 1286 C CA . ALA B 1 31 ? 13.87900 0.74200 13.60400 1.000 16.07866 51 ALA B CA 1
ATOM 1287 C C . ALA B 1 31 ? 14.21200 0.43500 12.14800 1.000 16.74447 51 ALA B C 1
ATOM 1288 O O . ALA B 1 31 ? 14.25200 -0.73000 11.74500 1.000 17.89066 51 ALA B O 1
ATOM 1290 N N . ALA B 1 32 ? 14.48200 1.46600 11.34600 1.000 16.85191 52 ALA B N 1
ATOM 1291 C CA . ALA B 1 32 ? 14.79300 1.24500 9.93900 1.000 18.86986 52 ALA B CA 1
ATOM 1292 C C . ALA B 1 32 ? 16.10300 0.49600 9.73800 1.000 20.14870 52 ALA B C 1
ATOM 1293 O O . ALA B 1 32 ? 16.28800 -0.13400 8.69000 1.000 22.38758 52 ALA B O 1
ATOM 1295 N N . SER B 1 33 ? 17.00400 0.53700 10.71300 1.000 19.22230 53 SER B N 1
ATOM 1296 C CA . SER B 1 33 ? 18.30600 -0.09900 10.58800 1.000 19.56895 53 SER B CA 1
ATOM 1297 C C . SER B 1 33 ? 18.44300 -1.36500 11.42200 1.000 19.17954 53 SER B C 1
ATOM 1298 O O . SER B 1 33 ? 19.50400 -1.99800 11.38200 1.000 21.44819 53 SER B O 1
ATOM 1301 N N . GLY B 1 34 ? 17.40700 -1.76300 12.16200 1.000 17.52894 54 GLY B N 1
ATOM 1302 C CA . GLY B 1 34 ? 17.50100 -2.92900 13.02200 1.000 18.26192 54 GLY B CA 1
ATOM 1303 C C . GLY B 1 34 ? 18.34500 -2.74800 14.26400 1.000 17.20713 54 GLY B C 1
ATOM 1304 O O . GLY B 1 34 ? 18.79800 -3.73900 14.84500 1.000 19.24335 54 GLY B O 1
ATOM 1305 N N . ASN B 1 35 ? 18.56800 -1.51000 14.68700 1.000 15.94332 55 ASN B N 1
ATOM 1306 C CA . ASN B 1 35 ? 19.42000 -1.17000 15.81700 1.000 16.56356 55 ASN B CA 1
ATOM 1307 C C . ASN B 1 35 ? 18.56800 -0.98900 17.06800 1.000 15.23196 55 ASN B C 1
ATOM 1308 O O . ASN B 1 35 ? 17.36200 -0.74900 16.99100 1.000 15.64234 55 ASN B O 1
ATOM 1313 N N . GLY B 1 36 ? 19.21200 -1.10100 18.23100 1.000 15.10713 56 GLY B N 1
ATOM 1314 C CA . GLY B 1 36 ? 18.55500 -0.75000 19.47600 1.000 15.05465 56 GLY B CA 1
ATOM 1315 C C . GLY B 1 36 ? 17.94500 0.63300 19.38800 1.000 13.99111 56 GLY B C 1
ATOM 1316 O O . GLY B 1 36 ? 18.55200 1.55200 18.83100 1.000 14.50406 56 GLY B O 1
ATOM 1317 N N . PHE B 1 37 ? 16.74600 0.80500 19.95100 1.000 13.41862 57 PHE B N 1
ATOM 1318 C CA . PHE B 1 37 ? 15.95000 1.99800 19.65700 1.000 12.95570 57 PHE B CA 1
ATOM 1319 C C . PHE B 1 37 ? 16.51600 3.27900 20.24800 1.000 13.18297 57 PHE B C 1
ATOM 1320 O O . PHE B 1 37 ? 16.15900 4.36200 19.78000 1.000 14.23274 57 PHE B O 1
ATOM 1328 N N A SER B 1 38 ? 17.39100 3.18200 21.24500 0.707 14.55298 58 SER B N 1
ATOM 1329 N N B SER B 1 38 ? 17.39300 3.19000 21.24600 0.293 14.77550 58 SER B N 1
ATOM 1330 C CA A SER B 1 38 ? 18.02800 4.35600 21.82800 0.707 17.00773 58 SER B CA 1
ATOM 1331 C CA B SER B 1 38 ? 18.02900 4.37200 21.81800 0.293 16.32677 58 SER B CA 1
ATOM 1332 C C A SER B 1 38 ? 19.37400 4.69300 21.19100 0.707 16.83251 58 SER B C 1
ATOM 1333 C C B SER B 1 38 ? 19.37800 4.69500 21.18900 0.293 17.14568 58 SER B C 1
ATOM 1334 O O A SER B 1 38 ? 20.01700 5.65800 21.61600 0.707 18.36743 58 SER B O 1
ATOM 1335 O O B SER B 1 38 ? 20.03800 5.64000 21.63300 0.293 17.73511 58 SER B O 1
ATOM 1340 N N . GLY B 1 39 ? 19.80200 3.93900 20.18100 1.000 18.42696 59 GLY B N 1
ATOM 1341 C CA . GLY B 1 39 ? 21.11700 4.16100 19.59600 1.000 21.19354 59 GLY B CA 1
ATOM 1342 C C . GLY B 1 39 ? 21.23000 5.49800 18.87900 1.000 23.54736 59 GLY B C 1
ATOM 1343 O O . GLY B 1 39 ? 20.33600 5.91400 18.14100 1.000 28.96781 59 GLY B O 1
ATOM 1344 N N . GLY B 1 40 ? 22.36200 6.17000 19.09500 1.000 26.61596 60 GLY B N 1
ATOM 1345 C CA . GLY B 1 40 ? 22.61500 7.45900 18.49300 1.000 28.78848 60 GLY B CA 1
ATOM 1346 C C . GLY B 1 40 ? 21.83000 8.60200 19.08600 1.000 28.73763 60 GLY B C 1
ATOM 1347 O O . GLY B 1 40 ? 21.98900 9.74300 18.63300 1.000 32.32503 60 GLY B O 1
ATOM 1348 N N . TYR B 1 41 ? 20.99400 8.34300 20.08600 1.000 25.44034 61 TYR B N 1
ATOM 1349 C CA . TYR B 1 41 ? 20.11900 9.36600 20.63300 1.000 23.66240 61 TYR B CA 1
ATOM 1350 C C . TYR B 1 41 ? 20.85500 10.18700 21.66900 1.000 26.05130 61 TYR B C 1
ATOM 1351 O O . TYR B 1 41 ? 21.34100 9.65500 22.67600 1.000 28.31571 61 TYR B O 1
ATOM 1360 N N . VAL B 1 42 ? 20.91000 11.48200 21.41000 1.000 26.80413 62 VAL B N 1
ATOM 1361 C CA . VAL B 1 42 ? 21.46200 12.48100 22.30200 1.000 30.41645 62 VAL B CA 1
ATOM 1362 C C . VAL B 1 42 ? 20.27600 13.21900 22.91300 1.000 31.02837 62 VAL B C 1
ATOM 1363 O O . VAL B 1 42 ? 19.53200 13.90200 22.20300 1.000 30.58945 62 VAL B O 1
ATOM 1367 N N . SER B 1 43 ? 20.07800 13.06100 24.21900 1.000 31.94586 63 SER B N 1
ATOM 1368 C CA . SER B 1 43 ? 18.95500 13.69900 24.88900 1.000 33.53185 63 SER B CA 1
ATOM 1369 C C . SER B 1 43 ? 19.07800 15.22200 24.81300 1.000 30.91761 63 SER B C 1
ATOM 1370 O O . SER B 1 43 ? 20.18800 15.76800 24.81900 1.000 32.35415 63 SER B O 1
ATOM 1373 N N . PRO B 1 44 ? 17.95700 15.93300 24.75000 1.000 28.56544 64 PRO B N 1
ATOM 1374 C CA . PRO B 1 44 ? 18.01000 17.38100 24.65000 1.000 28.29910 64 PRO B CA 1
ATOM 1375 C C . PRO B 1 44 ? 18.42400 17.98500 25.97500 1.000 26.78311 64 PRO B C 1
ATOM 1376 O O . PRO B 1 44 ? 18.37800 17.31800 27.01900 1.000 27.25218 64 PRO B O 1
ATOM 1380 N N . PRO B 1 45 ? 18.85300 19.24300 25.97100 1.000 27.11123 65 PRO B N 1
ATOM 1381 C CA . PRO B 1 45 ? 19.16200 19.91000 27.23600 1.000 28.83098 65 PRO B CA 1
ATOM 1382 C C . PRO B 1 45 ? 17.93100 19.93900 28.12800 1.000 26.81494 65 PRO B C 1
ATOM 1383 O O . PRO B 1 45 ? 16.79900 20.05100 27.65400 1.000 25.99966 65 PRO B O 1
ATOM 1387 N N . ALA B 1 46 ? 18.15800 19.78100 29.42900 1.000 26.40458 66 ALA B N 1
ATOM 1388 C CA . ALA B 1 46 ? 17.08400 20.00100 30.38400 1.000 26.60504 66 ALA B CA 1
ATOM 1389 C C . ALA B 1 46 ? 16.65500 21.46000 30.32600 1.000 25.58211 6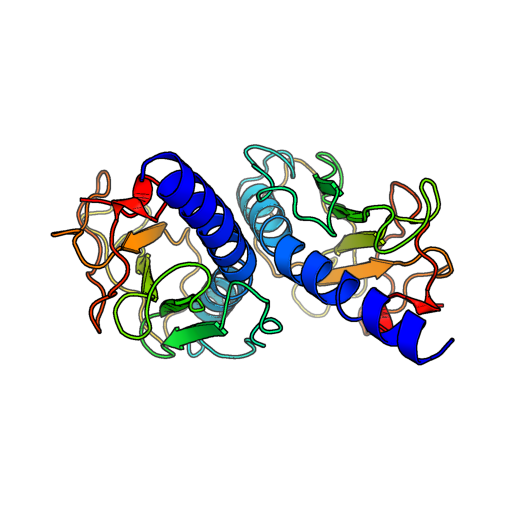6 ALA B C 1
ATOM 1390 O O . ALA B 1 46 ? 17.45000 22.35300 30.01800 1.000 24.48929 66 ALA B O 1
ATOM 1392 N N . THR B 1 47 ? 15.37800 21.69900 30.59500 1.000 23.13354 67 THR B N 1
ATOM 1393 C CA . THR B 1 47 ? 14.81500 23.04000 30.58800 1.000 21.57417 67 THR B CA 1
ATOM 1394 C C . THR B 1 47 ? 14.11400 23.28900 31.91700 1.000 21.42519 67 THR B C 1
ATOM 1395 O O . THR B 1 47 ? 14.02600 22.40600 32.78100 1.000 22.21291 67 THR B O 1
ATOM 1399 N N . ARG B 1 48 ? 13.59100 24.50400 32.07900 1.000 21.26863 68 ARG B N 1
ATOM 1400 C CA . ARG B 1 48 ? 12.86100 24.80400 33.30100 1.000 21.02314 68 ARG B CA 1
ATOM 1401 C C . ARG B 1 48 ? 11.63100 23.91900 33.45900 1.000 18.89047 68 ARG B C 1
ATOM 1402 O O . ARG B 1 48 ? 11.13800 23.75400 34.57700 1.000 18.99254 68 ARG B O 1
ATOM 1410 N N . ASN B 1 49 ? 11.14000 23.32900 32.36800 1.000 17.42866 69 ASN B N 1
ATOM 1411 C CA . ASN B 1 49 ? 9.92700 22.52700 32.39300 1.000 17.29950 69 ASN B CA 1
ATOM 1412 C C . ASN B 1 49 ? 10.15700 21.03600 32.20600 1.000 16.51801 69 ASN B C 1
ATOM 1413 O O . ASN B 1 49 ? 9.31900 20.23500 32.64400 1.000 15.81283 69 ASN B O 1
ATOM 1418 N N . VAL B 1 50 ? 11.25300 20.64000 31.57000 1.000 16.78623 70 VAL B N 1
ATOM 1419 C CA . VAL B 1 50 ? 11.45900 19.26200 31.15900 1.000 17.20476 70 VAL B CA 1
ATOM 1420 C C . VAL B 1 50 ? 12.75900 18.77900 31.76900 1.000 18.06710 70 VAL B C 1
ATOM 1421 O O . VAL B 1 50 ? 13.82700 19.33700 31.49400 1.000 19.35286 70 VAL B O 1
ATOM 1425 N N . GLU B 1 51 ? 12.66700 17.73500 32.58200 1.000 16.85498 71 GLU B N 1
ATOM 1426 C CA . GLU B 1 51 ? 13.83200 17.17900 33.25400 1.000 18.91780 71 GLU B CA 1
ATOM 1427 C C . GLU B 1 51 ? 14.63100 16.25900 32.33800 1.000 17.41451 71 GLU B C 1
ATOM 1428 O O . GLU B 1 51 ? 15.85800 16.37100 32.25200 1.000 19.56736 71 GLU B O 1
ATOM 1434 N N . SER B 1 52 ? 13.95800 15.34900 31.64300 1.000 15.61970 72 SER B N 1
ATOM 1435 C CA . SER B 1 52 ? 14.66300 14.36400 30.84100 1.000 15.80194 72 SER B CA 1
ATOM 1436 C C . SER B 1 52 ? 13.69300 13.70200 29.87600 1.000 13.95171 72 SER B C 1
ATOM 1437 O O . SER B 1 52 ? 12.48100 13.65400 30.10800 1.000 13.80842 72 SER B O 1
ATOM 1440 N N . ILE B 1 53 ? 14.25800 13.16700 28.79700 1.000 13.93488 73 ILE B N 1
ATOM 1441 C CA . ILE B 1 53 ? 13.52200 12.39800 27.80300 1.000 13.76918 73 ILE B CA 1
ATOM 1442 C C . ILE B 1 53 ? 14.37600 11.19000 27.46500 1.000 14.73753 73 ILE B C 1
ATOM 1443 O O . ILE B 1 53 ? 15.49000 11.34900 26.95800 1.000 16.27044 73 ILE B O 1
ATOM 1448 N N . ARG B 1 54 ? 13.88200 9.98600 27.77000 1.000 15.04827 74 ARG B N 1
ATOM 1449 C CA . ARG B 1 54 ? 14.67800 8.77400 27.64700 1.000 16.31680 74 ARG B CA 1
ATOM 1450 C C . ARG B 1 54 ? 13.94900 7.74000 26.79900 1.000 13.61708 74 ARG B C 1
ATOM 1451 O O . ARG B 1 54 ? 12.71800 7.65900 26.81100 1.000 15.23275 74 ARG B O 1
ATOM 1459 N N . ILE B 1 55 ? 14.72800 6.93200 26.08200 1.000 13.24472 75 ILE B N 1
ATOM 1460 C CA . ILE B 1 55 ? 14.21100 5.90100 25.18700 1.000 13.27666 75 ILE B CA 1
ATOM 1461 C C . ILE B 1 55 ? 14.55900 4.54200 25.76500 1.000 13.38310 75 ILE B C 1
ATOM 1462 O O . ILE B 1 55 ? 15.71800 4.29400 26.11500 1.000 14.69576 75 ILE B O 1
ATOM 1467 N N . ASP B 1 56 ? 13.58500 3.64200 25.80300 1.000 13.24436 76 ASP B N 1
ATOM 1468 C CA . ASP B 1 56 ? 13.86600 2.24600 26.11000 1.000 13.72408 76 ASP B CA 1
ATOM 1469 C C . ASP B 1 56 ? 14.44400 1.57000 24.87200 1.000 13.26660 76 ASP B C 1
ATOM 1470 O O . ASP B 1 56 ? 13.81900 1.56900 23.80600 1.000 13.60910 76 ASP B O 1
ATOM 1475 N N . ASP B 1 57 ? 15.62700 0.97600 25.01700 1.000 14.27181 77 ASP B N 1
ATOM 1476 C CA . ASP B 1 57 ? 16.33900 0.42900 23.86700 1.000 14.72845 77 ASP B CA 1
ATOM 1477 C C . ASP B 1 57 ? 15.64100 -0.78100 23.25600 1.000 14.60687 77 ASP B C 1
ATOM 1478 O O . ASP B 1 57 ? 15.89100 -1.10900 22.08500 1.000 15.91436 77 ASP B O 1
ATOM 1483 N N . ASP B 1 58 ? 14.78500 -1.45800 24.01200 1.000 14.35865 78 ASP B N 1
ATOM 1484 C CA . ASP B 1 58 ? 14.15800 -2.67500 23.52200 1.000 14.99869 78 ASP B CA 1
ATOM 1485 C C . ASP B 1 58 ? 12.77000 -2.46500 22.94200 1.000 15.88683 78 ASP B C 1
ATOM 1486 O O . ASP B 1 58 ? 12.35600 -3.24000 22.07800 1.000 16.87200 78 ASP B O 1
ATOM 1491 N N . THR B 1 59 ? 12.04700 -1.42600 23.37600 1.000 15.83322 79 THR B N 1
ATOM 1492 C CA . THR B 1 59 ? 10.68600 -1.18300 22.91400 1.000 15.30049 79 THR B CA 1
ATOM 1493 C C . THR B 1 59 ? 10.52600 0.12800 22.16000 1.000 13.86273 79 THR B C 1
ATOM 1494 O O . THR B 1 59 ? 9.52000 0.29700 21.46400 1.000 13.76411 79 THR B O 1
ATOM 1498 N N . GLY B 1 60 ? 11.45900 1.06600 22.30000 1.000 12.88559 80 GLY B N 1
ATOM 1499 C CA . GLY B 1 60 ? 11.27600 2.38700 21.75100 1.000 12.01917 80 GLY B CA 1
ATOM 1500 C C . GLY B 1 60 ? 10.33400 3.27900 22.53100 1.000 11.54155 80 GLY B C 1
ATOM 1501 O O . GLY B 1 60 ? 10.11400 4.41600 22.10900 1.000 11.16083 80 GLY B O 1
ATOM 1502 N N . GLN B 1 61 ? 9.79300 2.82200 23.66200 1.000 11.75882 81 GLN B N 1
ATOM 1503 C CA . GLN B 1 61 ? 8.94300 3.69600 24.46100 1.000 11.65375 81 GLN B CA 1
ATOM 1504 C C . GLN B 1 61 ? 9.75900 4.86500 24.99500 1.000 11.30596 81 GLN B C 1
ATOM 1505 O O . GLN B 1 61 ? 10.92100 4.71100 25.37900 1.000 12.26287 81 GLN B O 1
ATOM 1511 N N . ILE B 1 62 ? 9.14600 6.04400 25.01000 1.000 11.23136 82 ILE B N 1
ATOM 1512 C CA . ILE B 1 62 ? 9.80000 7.27400 25.43400 1.000 11.03220 82 ILE B CA 1
ATOM 1513 C C . ILE B 1 62 ? 9.16900 7.74500 26.73500 1.000 11.24639 82 ILE B C 1
ATOM 1514 O O . ILE B 1 62 ? 7.94400 7.90300 26.81600 1.000 12.13661 82 ILE B O 1
ATOM 1519 N N . ALA B 1 63 ? 9.99700 8.00300 27.74100 1.000 12.66493 83 ALA B N 1
ATOM 1520 C CA . ALA B 1 63 ? 9.53800 8.56700 29.00400 1.000 13.64475 83 ALA B CA 1
ATOM 1521 C C . ALA B 1 63 ? 9.94500 10.03100 29.04900 1.000 11.96897 83 ALA B C 1
ATOM 1522 O O . ALA B 1 63 ? 11.13200 10.35700 28.91200 1.000 13.37730 83 ALA B O 1
ATOM 1524 N N . ILE B 1 64 ? 8.96600 10.90800 29.25300 1.000 12.37856 84 ILE B N 1
ATOM 1525 C CA . ILE B 1 64 ? 9.20200 12.34200 29.40400 1.000 12.06280 84 ILE B CA 1
ATOM 1526 C C . ILE B 1 64 ? 8.93500 12.69600 30.85500 1.000 12.81815 84 ILE B C 1
ATOM 1527 O O . ILE B 1 64 ? 7.81000 12.52200 31.33300 1.000 14.00148 84 ILE B O 1
ATOM 1532 N N . ALA B 1 65 ? 9.94600 13.20100 31.55400 1.000 13.86798 85 ALA B N 1
ATOM 1533 C CA . ALA B 1 65 ? 9.80900 13.60400 32.95000 1.000 13.68262 85 ALA B CA 1
ATOM 1534 C C . ALA B 1 65 ? 9.80500 15.12500 33.03600 1.000 13.73699 85 ALA B C 1
ATOM 1535 O O . ALA B 1 65 ? 10.73500 15.78000 32.55300 1.000 14.83097 85 ALA B O 1
ATOM 1537 N N . PHE B 1 66 ? 8.76900 15.68200 33.65500 1.000 13.46018 86 PHE B N 1
ATOM 1538 C CA . PHE B 1 66 ? 8.61600 17.12400 33.79000 1.000 13.40983 86 PHE B CA 1
ATOM 1539 C C . PHE B 1 66 ? 9.06600 17.58200 35.17000 1.000 14.77859 86 PHE B C 1
ATOM 1540 O O . PHE B 1 66 ? 9.08100 16.81300 36.13100 1.000 15.72327 86 PHE B O 1
ATOM 1548 N N . THR B 1 67 ? 9.44700 18.85600 35.25300 1.000 14.55835 87 THR B N 1
ATOM 1549 C CA . THR B 1 67 ? 9.88800 19.43500 36.51400 1.000 16.57553 87 THR B CA 1
ATOM 1550 C C . THR B 1 67 ? 8.69100 19.84100 37.37000 1.000 17.23494 87 THR B C 1
ATOM 1551 O O . THR B 1 67 ? 7.53000 19.75100 36.96000 1.000 16.77203 87 THR B O 1
ATOM 1555 N N . ALA B 1 68 ? 8.99300 20.32000 38.57800 1.000 20.01710 88 ALA B N 1
ATOM 1556 C CA . ALA B 1 68 ? 7.97300 20.78000 39.51400 1.000 22.00959 88 ALA B CA 1
ATOM 1557 C C . ALA B 1 68 ? 7.18300 21.98100 39.00500 1.000 23.23444 88 ALA B C 1
ATOM 1558 O O . ALA B 1 68 ? 6.14300 22.30200 39.59100 1.000 24.59784 88 ALA B O 1
ATOM 1560 N N . ARG B 1 69 ? 7.65200 22.65800 37.95100 1.000 22.99561 89 ARG B N 1
ATOM 1561 C CA . ARG B 1 69 ? 6.84200 23.69500 37.32300 1.000 23.25689 89 ARG B CA 1
ATOM 1562 C C . ARG B 1 69 ? 5.59500 23.12400 36.67000 1.000 22.46644 89 ARG B C 1
ATOM 1563 O O . ARG B 1 69 ? 4.64700 23.87200 36.40200 1.000 23.97746 89 ARG B O 1
ATOM 1571 N N . VAL B 1 70 ? 5.58200 21.82600 36.39700 1.000 19.97148 90 VAL B N 1
ATOM 1572 C CA . VAL B 1 70 ? 4.44300 21.16300 35.78900 1.000 19.27242 90 VAL B CA 1
ATOM 1573 C C . VAL B 1 70 ? 3.66400 20.35500 36.81100 1.000 19.68710 90 VAL B C 1
ATOM 1574 O O . VAL B 1 70 ? 2.44400 20.47700 36.91400 1.000 20.26427 90 VAL B O 1
ATOM 1578 N N . ALA B 1 71 ? 4.35700 19.51400 37.57700 1.000 17.92427 91 ALA B N 1
ATOM 1579 C CA . ALA B 1 71 ? 3.70200 18.62400 38.52400 1.000 19.37265 91 ALA B CA 1
ATOM 1580 C C . ALA B 1 71 ? 4.74400 18.12400 39.50700 1.000 19.18415 91 ALA B C 1
ATOM 1581 O O . ALA B 1 71 ? 5.94700 18.21100 39.25500 1.000 19.33725 91 ALA B O 1
ATOM 1583 N N . ALA B 1 72 ? 4.26600 17.58900 40.62900 1.000 21.62637 92 ALA B N 1
ATOM 1584 C CA . ALA B 1 72 ? 5.17000 17.14400 41.67900 1.000 23.34667 92 ALA B CA 1
ATOM 1585 C C . ALA B 1 72 ? 5.95800 15.92200 41.22600 1.000 21.15780 92 ALA B C 1
ATOM 1586 O O . ALA B 1 72 ? 5.49400 15.12400 40.40300 1.000 20.15071 92 ALA B O 1
ATOM 1588 N N . ALA B 1 73 ? 7.16300 15.77800 41.78300 1.000 21.86005 93 ALA B N 1
ATOM 1589 C CA . ALA B 1 73 ? 7.96300 14.58500 41.54000 1.000 23.01616 93 ALA B CA 1
ATOM 1590 C C . ALA B 1 73 ? 7.15200 13.34200 41.87400 1.000 22.72843 93 ALA B C 1
ATOM 1591 O O . ALA B 1 73 ? 6.45600 13.29000 42.89100 1.000 24.52758 93 ALA B O 1
ATOM 1593 N N . GLY B 1 74 ? 7.22500 12.35500 40.99600 1.000 22.00364 94 GLY B N 1
ATOM 1594 C CA . GLY B 1 74 ? 6.42100 11.13400 41.18300 1.000 21.47017 94 GLY B CA 1
ATOM 1595 C C . GLY B 1 74 ? 5.04700 11.21100 40.54800 1.000 19.33721 94 GLY B C 1
ATOM 1596 O O . GLY B 1 74 ? 4.37000 10.19400 40.54300 1.000 21.33427 94 GLY B O 1
ATOM 1597 N N . ALA B 1 75 ? 4.63100 12.37600 40.06000 1.000 18.94541 95 ALA B N 1
ATOM 1598 C CA . ALA B 1 75 ? 3.34100 12.54000 39.35100 1.000 17.71152 95 ALA B CA 1
ATOM 1599 C C . ALA B 1 75 ? 3.65900 13.38100 38.11400 1.000 16.39805 95 ALA B C 1
ATOM 1600 O O . ALA B 1 75 ? 2.84400 14.20400 37.74200 1.000 16.73460 95 ALA B O 1
ATOM 1602 N N . ASN B 1 76 ? 4.78100 13.08300 37.47500 1.000 16.31499 96 ASN B N 1
ATOM 1603 C CA . ASN B 1 76 ? 5.32700 14.02100 36.46300 1.000 15.58469 96 ASN B CA 1
ATOM 1604 C C . ASN B 1 76 ? 5.78100 13.39300 35.14100 1.000 14.77705 96 ASN B C 1
ATOM 1605 O O . ASN B 1 76 ? 6.44700 14.10700 34.40300 1.000 14.95564 96 ASN B O 1
ATOM 1610 N N . THR B 1 77 ? 5.39700 12.16000 34.82300 1.000 14.25125 97 THR B N 1
ATOM 1611 C CA . THR B 1 77 ? 5.90800 11.54400 33.60400 1.000 15.35760 97 THR B CA 1
ATOM 1612 C C . THR B 1 77 ? 4.79700 11.18600 32.62900 1.000 14.09571 97 THR B C 1
ATOM 1613 O O . THR B 1 77 ? 3.70300 10.77500 33.01800 1.000 15.45054 97 THR B O 1
ATOM 1617 N N . LEU B 1 78 ? 5.11100 11.33200 31.34600 1.000 12.87400 98 LEU B N 1
ATOM 1618 C CA . LEU B 1 78 ? 4.29900 10.83200 30.25000 1.000 13.51095 98 LEU B CA 1
ATOM 1619 C C . LEU B 1 78 ? 5.10600 9.75600 29.54000 1.000 12.85839 98 LEU B C 1
ATOM 1620 O O . LEU B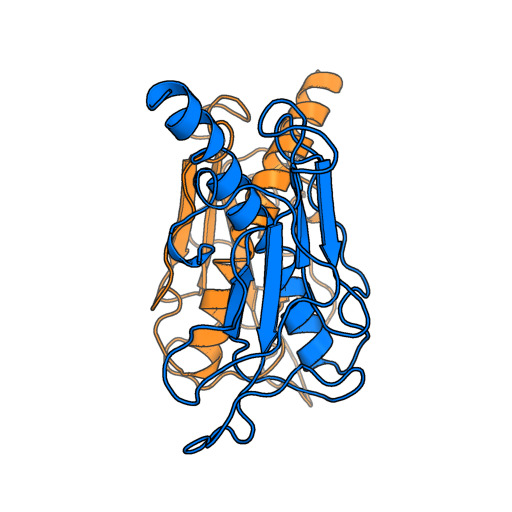 1 78 ? 6.34200 9.81000 29.51800 1.000 15.11434 98 LEU B O 1
ATOM 1625 N N . VAL B 1 79 ? 4.42000 8.78000 28.94600 1.000 13.41154 99 VAL B N 1
ATOM 1626 C CA . VAL B 1 79 ? 5.08300 7.76800 28.13100 1.000 13.66446 99 VAL B CA 1
ATOM 1627 C C . VAL B 1 79 ? 4.47600 7.79000 26.73500 1.000 12.04648 99 VAL B C 1
ATOM 1628 O O . VAL B 1 79 ? 3.24500 7.80700 26.58800 1.000 13.92521 99 VAL B O 1
ATOM 1632 N N . LEU B 1 80 ? 5.33700 7.79100 25.71600 1.000 10.86715 100 LEU B N 1
ATOM 1633 C CA . LEU B 1 80 ? 4.91900 7.64300 24.32800 1.000 10.85596 100 LEU B CA 1
ATOM 1634 C C . LEU B 1 80 ? 5.27700 6.24000 23.85300 1.000 10.69899 100 LEU B C 1
ATOM 1635 O O . LEU B 1 80 ? 6.42100 5.80300 24.00900 1.000 12.24619 100 LEU B O 1
ATOM 1640 N N . VAL B 1 81 ? 4.31100 5.54100 23.27700 1.000 10.91365 101 VAL B N 1
ATOM 1641 C CA . VAL B 1 81 ? 4.48900 4.14400 22.88500 1.000 11.76386 101 VAL B CA 1
ATOM 1642 C C . VAL B 1 81 ? 4.45000 4.05800 21.36500 1.000 11.42914 101 VAL B C 1
ATOM 1643 O O . VAL B 1 81 ? 3.44500 4.45500 20.75800 1.000 11.80634 101 VAL B O 1
ATOM 1647 N N . PRO B 1 82 ? 5.48100 3.50700 20.72000 1.000 11.38449 102 PRO B N 1
ATOM 1648 C CA . PRO B 1 82 ? 5.43300 3.27900 19.27400 1.000 11.63453 102 PRO B CA 1
ATOM 1649 C C . PRO B 1 82 ? 4.93500 1.88300 18.93200 1.000 11.29429 102 PRO B C 1
ATOM 1650 O O . PRO B 1 82 ? 5.18300 0.91000 19.64500 1.000 13.20469 102 PRO B O 1
ATOM 1654 N N . SER B 1 83 ? 4.24000 1.79700 17.80000 1.000 11.82784 103 SER B N 1
ATOM 1655 C CA . SER B 1 83 ? 3.79800 0.50900 17.28600 1.000 12.61677 103 SER B CA 1
ATOM 1656 C C . SER B 1 83 ? 3.73700 0.55100 15.76400 1.000 13.32356 103 SER B C 1
ATOM 1657 O O . SER B 1 83 ? 3.73800 1.61900 15.14800 1.000 13.85198 103 SER B O 1
ATOM 1660 N N . VAL B 1 84 ? 3.63300 -0.63500 15.17400 1.000 14.67481 104 VAL B N 1
ATOM 1661 C CA . VAL B 1 84 ? 3.47000 -0.79800 13.73000 1.000 15.43547 104 VAL B CA 1
ATOM 1662 C C . VAL B 1 84 ? 2.40700 -1.85900 13.49900 1.000 16.24288 104 VAL B C 1
ATOM 1663 O O . VAL B 1 84 ? 2.13300 -2.67600 14.38700 1.000 16.17347 104 VAL B O 1
ATOM 1667 N N . PRO B 1 85 ? 1.78500 -1.87100 12.31800 1.000 16.86850 105 PRO B N 1
ATOM 1668 C CA . PRO B 1 85 ? 0.86900 -2.97400 12.00100 1.000 17.88796 105 PRO B CA 1
ATOM 1669 C C . PRO B 1 85 ? 1.66000 -4.26200 11.87500 1.000 18.16444 105 PRO B C 1
ATOM 1670 O O . PRO B 1 85 ? 2.85200 -4.24500 11.55800 1.000 20.02793 105 PRO B O 1
ATOM 1674 N N . ASP B 1 86 ? 0.99300 -5.39500 12.12500 1.000 19.37286 106 ASP B N 1
ATOM 1675 C CA . ASP B 1 86 ? 1.68700 -6.66500 11.91500 1.000 21.98881 106 ASP B CA 1
ATOM 1676 C C . ASP B 1 86 ? 2.11400 -6.82300 10.45800 1.000 22.01769 106 ASP B C 1
ATOM 1677 O O . ASP B 1 86 ? 3.22500 -7.28800 10.17600 1.000 24.28826 106 ASP B O 1
ATOM 1682 N N . GLN B 1 87 ? 1.26200 -6.40600 9.52300 1.000 22.14082 107 GLN B N 1
ATOM 1683 C CA . GLN B 1 87 ? 1.57900 -6.35500 8.10000 1.000 22.97352 107 GLN B CA 1
ATOM 1684 C C . GLN B 1 87 ? 0.98100 -5.07300 7.54900 1.000 20.48650 107 GLN B C 1
ATOM 1685 O O . GLN B 1 87 ? -0.21300 -4.82500 7.72700 1.000 19.81746 107 GLN B O 1
ATOM 1691 N N . ALA B 1 88 ? 1.80300 -4.25700 6.88800 1.000 19.47810 108 ALA B N 1
ATOM 1692 C CA . ALA B 1 88 ? 1.33200 -2.94000 6.47200 1.000 21.04093 108 ALA B CA 1
ATOM 1693 C C . ALA B 1 88 ? 0.28700 -3.04200 5.37100 1.000 19.25848 108 ALA B C 1
ATOM 1694 O O . ALA B 1 88 ? -0.65000 -2.23700 5.32300 1.000 20.60756 108 ALA B O 1
ATOM 1696 N N . ASP B 1 89 ? 0.43600 -4.01600 4.47000 1.000 18.48543 109 ASP B N 1
ATOM 1697 C CA . ASP B 1 89 ? -0.49900 -4.13600 3.35600 1.000 18.22656 109 ASP B CA 1
ATOM 1698 C C . ASP B 1 89 ? -1.79300 -4.85400 3.74900 1.000 19.16918 109 ASP B C 1
ATOM 1699 O O . ASP B 1 89 ? -2.87600 -4.47100 3.29200 1.000 21.64276 109 ASP B O 1
ATOM 1704 N N . THR B 1 90 ? -1.71000 -5.89000 4.58400 1.000 19.41711 110 THR B N 1
ATOM 1705 C CA . THR B 1 90 ? -2.87500 -6.67500 5.00600 1.000 20.26369 110 THR B CA 1
ATOM 1706 C C . THR B 1 90 ? -2.90700 -6.81600 6.52700 1.000 21.63960 110 THR B C 1
ATOM 1707 O O . THR B 1 90 ? -2.75300 -7.91600 7.06900 1.000 22.98907 110 THR B O 1
ATOM 1711 N N . PRO B 1 91 ? -3.13000 -5.72200 7.24900 1.000 21.10490 111 PRO B N 1
ATOM 1712 C CA . PRO B 1 91 ? -2.97400 -5.75100 8.70900 1.000 22.85254 111 PRO B CA 1
ATOM 1713 C C . PRO B 1 91 ? -4.12000 -6.44900 9.41900 1.000 24.77322 111 PRO B C 1
ATOM 1714 O O . PRO B 1 91 ? -5.25600 -6.47900 8.94100 1.000 26.42867 111 PRO B O 1
ATOM 1718 N N . THR B 1 92 ? -3.80100 -7.00700 10.59200 1.000 25.01618 112 THR B N 1
ATOM 1719 C CA . THR B 1 92 ? -4.80800 -7.50000 11.52500 1.000 25.82837 112 THR B CA 1
ATOM 1720 C C . THR B 1 92 ? -4.72700 -6.89600 12.92400 1.000 24.00135 112 THR B C 1
ATOM 1721 O O . THR B 1 92 ? -5.71900 -6.96200 13.65700 1.000 26.54345 112 THR B O 1
ATOM 1725 N N . ALA B 1 93 ? -3.60000 -6.30500 13.31000 1.000 22.26881 113 ALA B N 1
ATOM 1726 C CA . ALA B 1 93 ? -3.42600 -5.76000 14.65300 1.000 21.37663 113 ALA B CA 1
ATOM 1727 C C . ALA B 1 93 ? -2.19000 -4.87100 14.64500 1.000 20.74646 113 ALA B C 1
ATOM 1728 O O . ALA B 1 93 ? -1.44800 -4.81900 13.66300 1.000 22.32087 113 ALA B O 1
ATOM 1730 N N . ARG B 1 94 ? -1.98700 -4.15800 15.74900 1.000 19.15325 114 ARG B N 1
ATOM 1731 C CA . ARG B 1 94 ? -0.76100 -3.40700 15.97800 1.000 17.64656 114 ARG B CA 1
ATOM 1732 C C . ARG B 1 94 ? 0.13400 -4.19600 16.91800 1.000 18.92204 114 ARG B C 1
ATOM 1733 O O . ARG B 1 94 ? -0.34500 -4.92200 17.78900 1.000 20.21029 114 ARG B O 1
ATOM 1741 N N . VAL B 1 95 ? 1.44700 -4.04600 16.73600 1.000 17.64309 115 VAL B N 1
ATOM 1742 C CA . VAL B 1 95 ? 2.42400 -4.74800 17.55400 1.000 18.42683 115 VAL B CA 1
ATOM 1743 C C . VAL B 1 95 ? 3.50200 -3.76800 17.99700 1.000 16.77256 115 VAL B C 1
ATOM 1744 O O . VAL B 1 95 ? 3.76400 -2.75200 17.34800 1.000 16.60822 115 VAL B O 1
ATOM 1748 N N . ALA B 1 96 ? 4.14300 -4.10000 19.11400 1.000 16.77248 116 ALA B N 1
ATOM 1749 C CA . ALA B 1 96 ? 5.30000 -3.35000 19.56300 1.000 16.17161 116 ALA B CA 1
ATOM 1750 C C . ALA B 1 96 ? 6.42500 -3.47700 18.54900 1.000 15.82636 116 ALA B C 1
ATOM 1751 O O . ALA B 1 96 ? 6.48800 -4.42900 17.75900 1.000 16.98164 116 ALA B O 1
ATOM 1753 N N . LEU B 1 97 ? 7.33900 -2.51300 18.59600 1.000 14.30343 117 LEU B N 1
ATOM 1754 C CA . LEU B 1 97 ? 8.56000 -2.60000 17.80800 1.000 14.44990 117 LEU B CA 1
ATOM 1755 C C . LEU B 1 97 ? 9.39200 -3.78100 18.28700 1.000 15.86069 117 LEU B C 1
ATOM 1756 O O . LEU B 1 97 ? 9.28600 -4.22100 19.43500 1.000 17.46171 117 LEU B O 1
ATOM 1761 N N A SER B 1 98 ? 10.23100 -4.29300 17.38800 0.468 14.90576 118 SER B N 1
ATOM 1762 N N B SER B 1 98 ? 10.23900 -4.29100 17.40100 0.532 15.78495 118 SER B N 1
ATOM 1763 C CA A SER B 1 98 ? 11.04500 -5.47900 17.64100 0.468 15.61818 118 SER B CA 1
ATOM 1764 C CA B SER B 1 98 ? 11.03400 -5.47700 17.69600 0.532 17.09921 118 SER B CA 1
ATOM 1765 C C A SER B 1 98 ? 12.49300 -5.11000 17.34900 0.468 15.13012 118 SER B C 1
ATOM 1766 C C B SER B 1 98 ? 12.48700 -5.16900 17.35600 0.532 16.27269 118 SER B C 1
ATOM 1767 O O A SER B 1 98 ? 12.84200 -4.82800 16.19700 0.468 14.86507 118 SER B O 1
ATOM 1768 O O B SER B 1 98 ? 12.82600 -4.98000 16.18300 0.532 16.49213 118 SER B O 1
ATOM 1773 N N . LYS B 1 99 ? 13.33500 -5.09800 18.38300 1.000 15.18072 119 LYS B N 1
ATOM 1774 C CA . LYS B 1 99 ? 14.73900 -4.76000 18.18300 1.000 16.03410 119 LYS B CA 1
ATOM 1775 C C . LYS B 1 99 ? 15.41000 -5.80200 17.30100 1.000 16.29117 119 LYS B C 1
ATOM 1776 O O . LYS B 1 99 ? 15.30400 -7.00800 17.55100 1.000 16.61674 119 LYS B O 1
ATOM 1782 N N . GLY B 1 100 ? 16.09300 -5.33300 16.26100 1.000 16.77798 120 GLY B N 1
ATOM 1783 C CA . GLY B 1 100 ? 16.78100 -6.19700 15.32500 1.000 18.61559 120 GLY B CA 1
ATOM 1784 C C . GLY B 1 100 ? 16.10000 -6.34500 13.97900 1.000 20.35913 120 GLY B C 1
ATOM 1785 O O . GLY B 1 100 ? 16.75800 -6.76000 13.01200 1.000 22.06561 120 GLY B O 1
ATOM 1786 N N . VAL B 1 101 ? 14.80100 -6.02000 13.88400 1.000 21.01800 121 VAL B N 1
ATOM 1787 C CA . VAL B 1 101 ? 14.03500 -6.13400 12.64500 1.000 22.64615 121 VAL B CA 1
ATOM 1788 C C . VAL B 1 101 ? 14.24400 -4.87400 11.81600 1.000 22.86201 121 VAL B C 1
ATOM 1789 O O . VAL B 1 101 ? 14.27300 -3.76400 12.35400 1.000 21.22828 121 VAL B O 1
ATOM 1793 N N . ILE B 1 102 ? 14.38500 -5.03800 10.50100 1.000 23.89064 122 ILE B N 1
ATOM 1794 C CA . ILE B 1 102 ? 14.42000 -3.90300 9.57900 1.000 24.48793 122 ILE B CA 1
ATOM 1795 C C . ILE B 1 102 ? 12.97200 -3.45900 9.39000 1.000 26.20745 122 ILE B C 1
ATOM 1796 O O . ILE B 1 102 ? 12.22300 -4.08100 8.63600 1.000 28.43171 122 ILE B O 1
ATOM 1801 N N . GLN B 1 103 ? 12.60100 -2.37700 10.07500 1.000 24.16967 123 GLN B N 1
ATOM 1802 C CA . GLN B 1 103 ? 11.18600 -1.91100 10.07100 1.000 24.57060 123 GLN B CA 1
ATOM 1803 C C . GLN B 1 103 ? 11.15600 -0.57000 9.35800 1.000 27.45123 123 GLN B C 1
ATOM 1804 O O . GLN B 1 103 ? 11.63000 0.40100 9.94100 1.000 29.49708 123 GLN B O 1
ATOM 1810 N N . ALA B 1 104 ? 10.51800 -0.52500 8.20500 1.000 31.84805 124 ALA B N 1
ATOM 1811 C CA . ALA B 1 104 ? 10.58600 0.67800 7.38000 1.000 35.14622 124 ALA B CA 1
ATOM 1812 C C . ALA B 1 104 ? 9.29100 1.47900 7.28700 1.000 34.73094 124 ALA B C 1
ATOM 1813 O O . ALA B 1 104 ? 9.33200 2.62400 6.82400 1.000 36.08255 124 ALA B O 1
ATOM 1815 N N . GLY B 1 105 ? 8.15500 0.92500 7.70100 1.000 29.49035 125 GLY B N 1
ATOM 1816 C CA . GLY B 1 105 ? 6.87800 1.59300 7.54600 1.000 26.81037 125 GLY B CA 1
ATOM 1817 C C . GLY B 1 105 ? 6.62500 2.67300 8.58800 1.000 23.36536 125 GLY B C 1
ATOM 1818 O O . GLY B 1 105 ? 7.47000 3.00300 9.42000 1.000 23.63919 125 GLY B O 1
ATOM 1819 N N . THR B 1 106 ? 5.41600 3.22300 8.53400 1.000 21.68975 126 THR B N 1
ATOM 1820 C CA . THR B 1 106 ? 5.01200 4.27100 9.46200 1.000 21.09620 126 THR B CA 1
ATOM 1821 C C . THR B 1 106 ? 4.88400 3.71300 10.87500 1.000 18.51695 126 THR B C 1
ATOM 1822 O O . THR B 1 106 ? 4.24100 2.68300 11.09500 1.000 18.19159 126 THR B O 1
ATOM 1826 N N . ILE B 1 107 ? 5.48600 4.40400 11.83600 1.000 15.75671 127 ILE B N 1
ATOM 1827 C CA . ILE B 1 107 ? 5.35400 4.07700 13.24800 1.000 14.21731 127 ILE B CA 1
ATOM 1828 C C . ILE B 1 107 ? 4.28300 4.98300 13.82600 1.000 13.47582 127 ILE B C 1
ATOM 1829 O O . ILE B 1 107 ? 4.33900 6.20300 13.64000 1.000 15.18609 127 ILE B O 1
ATOM 1834 N N . THR B 1 108 ? 3.30900 4.39500 14.51800 1.000 12.96789 128 THR B N 1
ATOM 1835 C CA . THR B 1 108 ? 2.28400 5.16000 15.21500 1.000 13.30509 128 THR B CA 1
ATOM 1836 C C . THR B 1 108 ? 2.70000 5.34500 16.66700 1.000 11.92137 128 THR B C 1
ATOM 1837 O O . THR B 1 108 ? 3.14400 4.39500 17.31900 1.000 12.87796 128 THR B O 1
ATOM 1841 N N . TRP B 1 109 ? 2.56600 6.56800 17.16300 1.000 11.16772 129 TRP B N 1
ATOM 1842 C CA . TRP B 1 109 ? 2.90500 6.90500 18.53500 1.000 11.76061 129 TRP B CA 1
ATOM 1843 C C . TRP B 1 109 ? 1.63100 7.19800 19.30600 1.000 12.34553 129 TRP B C 1
ATOM 1844 O O . TRP B 1 109 ? 0.77200 7.93700 18.82600 1.000 15.17906 129 TRP B O 1
ATOM 1855 N N . GLU B 1 110 ? 1.51900 6.63200 20.49700 1.000 11.28476 130 GLU B N 1
ATOM 1856 C CA . GLU B 1 110 ? 0.39500 6.89100 21.38100 1.000 11.95488 130 GLU B CA 1
ATOM 1857 C C . GLU B 1 110 ? 0.91000 7.44500 22.69500 1.000 11.23877 130 GLU B C 1
ATOM 1858 O O . GLU B 1 110 ? 1.83800 6.88700 23.28700 1.000 12.33329 130 GLU B O 1
ATOM 1864 N N . CYS B 1 111 ? 0.30000 8.53300 23.14800 1.000 11.65624 131 CYS B N 1
ATOM 1865 C CA . CYS B 1 111 ? 0.67100 9.17700 24.39900 1.000 12.34132 131 CYS B CA 1
ATOM 1866 C C . CYS B 1 111 ? -0.18200 8.64500 25.54400 1.000 11.82729 131 CYS B C 1
ATOM 1867 O O . CYS B 1 111 ? -1.39700 8.46000 25.39600 1.000 12.84977 131 CYS B O 1
ATOM 1870 N N . PHE B 1 112 ? 0.45500 8.39900 26.68700 1.000 12.09404 132 PHE B N 1
ATOM 1871 C CA . PHE B 1 112 ? -0.24500 7.93700 27.88200 1.000 12.50893 132 PHE B CA 1
ATOM 1872 C C . PHE B 1 112 ? 0.10600 8.81200 29.07500 1.000 12.97196 132 PHE B C 1
ATOM 1873 O O . PHE B 1 112 ? 1.27600 8.89800 29.46400 1.000 13.39932 132 PHE B O 1
ATOM 1881 N N . ALA B 1 113 ? -0.91700 9.42100 29.67100 1.000 13.81211 133 ALA B N 1
ATOM 1882 C CA . ALA B 1 113 ? -0.82100 9.92800 31.02300 1.000 15.12613 133 ALA B CA 1
ATOM 1883 C C . ALA B 1 113 ? -1.08900 8.79500 32.00900 1.000 15.82727 133 ALA B C 1
ATOM 1884 O O . ALA B 1 113 ? -1.51100 7.69200 31.63700 1.000 16.24085 133 ALA B O 1
ATOM 1886 N N . GLY B 1 114 ? -0.87000 9.09000 33.28900 1.000 17.25633 134 GLY B N 1
ATOM 1887 C CA . GLY B 1 114 ? -0.95900 8.05700 34.30400 1.000 18.78031 134 GLY B CA 1
ATOM 1888 C C . GLY B 1 114 ? -2.34800 7.48800 34.50100 1.000 20.33757 134 GLY B C 1
ATOM 1889 O O . GLY B 1 114 ? -2.48800 6.34500 34.94900 1.000 21.72496 134 GLY B O 1
ATOM 1890 N N . ASP B 1 115 ? -3.38500 8.26300 34.18800 1.000 19.29963 135 ASP B N 1
ATOM 1891 C CA . ASP B 1 115 ? -4.75500 7.81600 34.37500 1.000 20.96022 135 ASP B CA 1
ATOM 1892 C C . ASP B 1 115 ? -5.45100 7.45200 33.06600 1.000 20.85183 135 ASP B C 1
ATOM 1893 O O . ASP B 1 115 ? -6.67300 7.29100 33.05500 1.000 22.41560 135 ASP B O 1
ATOM 1898 N N . LYS B 1 116 ? -4.70300 7.30800 31.97300 1.000 19.18652 136 LYS B N 1
ATOM 1899 C CA . LYS B 1 116 ? -5.24400 6.72000 30.75200 1.000 18.64395 136 LYS B CA 1
ATOM 1900 C C . LYS B 1 116 ? -5.29300 5.20400 30.92300 1.000 19.97976 136 LYS B C 1
ATOM 1901 O O . LYS B 1 116 ? -4.25400 4.56000 31.10500 1.000 21.86852 136 LYS B O 1
ATOM 1907 N N . ALA B 1 117 ? -6.49600 4.63400 30.84100 1.000 21.71374 137 ALA B N 1
ATOM 1908 C CA . ALA B 1 117 ? -6.72000 3.25600 31.26800 1.000 23.79070 137 ALA B CA 1
ATOM 1909 C C . ALA B 1 117 ? -6.29900 2.22400 30.22900 1.000 22.83153 137 ALA B C 1
ATOM 1910 O O . ALA B 1 117 ? -5.99300 1.07900 30.59000 1.000 25.30035 137 ALA B O 1
ATOM 1912 N N . SER B 1 118 ? -6.30100 2.58200 28.95100 1.000 20.82599 138 SER B N 1
ATOM 1913 C CA . SER B 1 118 ? -6.07500 1.59100 27.91200 1.000 21.82333 138 SER B CA 1
ATOM 1914 C C . SER B 1 118 ? -5.65200 2.31300 26.65000 1.000 20.94048 138 SER B C 1
ATOM 1915 O O . SER B 1 118 ? -5.85400 3.52100 26.50800 1.000 20.46320 138 SER B O 1
ATOM 1918 N N . SER B 1 119 ? -5.07400 1.55100 25.73000 1.000 20.42964 139 SER B N 1
ATOM 1919 C CA . SER B 1 119 ? -4.77600 2.10300 24.42200 1.000 20.75394 139 SER B CA 1
ATOM 1920 C C . SER B 1 119 ? -6.08400 2.44200 23.72400 1.000 20.45119 139 SER B C 1
ATOM 1921 O O . SER B 1 119 ? -7.07100 1.70100 23.80500 1.000 22.49592 139 SER B O 1
ATOM 1924 N N A SER B 1 120 ? -6.07800 3.57000 23.03100 0.733 20.80388 140 SER B N 1
ATOM 1925 N N B SER B 1 120 ? -6.11400 3.59900 23.07000 0.267 20.18306 140 SER B N 1
ATOM 1926 C CA A SER B 1 120 ? -7.24400 4.10400 22.35000 0.733 22.72858 140 SER B CA 1
ATOM 1927 C CA B SER B 1 120 ? -7.29800 4.04300 22.33700 0.267 20.59059 140 SER B CA 1
ATOM 1928 C C A SER B 1 120 ? -6.76000 4.59000 20.98700 0.733 22.31185 140 SER B C 1
ATOM 1929 C C B SER B 1 120 ? -6.79800 4.57100 20.99600 0.267 20.20924 140 SER B C 1
ATOM 1930 O O A SER B 1 120 ? -6.50100 5.77900 20.79100 0.733 26.37235 140 SER B O 1
ATOM 1931 O O B SER B 1 120 ? -6.55500 5.76800 20.82700 0.267 21.12783 140 SER B O 1
ATOM 1936 N N . LEU B 1 121 ? -6.62200 3.66000 20.05200 1.000 18.86834 141 LEU B N 1
ATOM 1937 C CA . LEU B 1 121 ? -6.16700 3.94900 18.70500 1.000 17.13470 141 LEU B CA 1
ATOM 1938 C C . LEU B 1 121 ? -7.21400 3.46800 17.71000 1.000 17.66350 141 LEU B C 1
ATOM 1939 O O . LEU B 1 121 ? -8.04700 2.61100 18.03500 1.000 18.67480 141 LEU B O 1
ATOM 1944 N N . PRO B 1 122 ? -7.21700 4.01800 16.48900 1.000 17.51497 142 PRO B N 1
ATOM 1945 C CA . PRO B 1 122 ? -8.13600 3.52500 15.45500 1.000 19.26297 142 PRO B CA 1
ATOM 1946 C C . PRO B 1 122 ? -7.75000 2.14100 14.96600 1.000 18.44090 142 PRO B C 1
ATOM 1947 O O . PRO B 1 122 ? -6.72200 1.59400 15.38500 1.000 17.09009 142 PRO B O 1
ATOM 1951 N N . ALA B 1 123 ? -8.55600 1.58800 14.06000 1.000 17.94741 143 ALA B N 1
ATOM 1952 C CA . ALA B 1 123 ? -8.19800 0.34900 13.38800 1.000 18.42728 143 ALA B CA 1
ATOM 1953 C C . ALA B 1 123 ? -6.77500 0.46000 12.84500 1.000 19.27445 143 ALA B C 1
ATOM 1954 O O . ALA B 1 123 ? -6.39700 1.51900 12.33100 1.000 19.48906 143 ALA B O 1
ATOM 1956 N N . PRO B 1 124 ? -5.97100 -0.61400 12.90300 1.000 19.01821 144 PRO B N 1
ATOM 1957 C CA . PRO B 1 124 ? -6.34000 -1.99200 13.26800 1.000 20.42746 144 PRO B CA 1
ATOM 1958 C C . PRO B 1 124 ? -6.36200 -2.30700 14.76500 1.000 20.36638 144 PRO B C 1
ATOM 1959 O O . PRO B 1 124 ? -6.30900 -3.48200 15.15100 1.000 23.46198 144 PRO B O 1
ATOM 1963 N N . GLY B 1 125 ? -6.43600 -1.30200 15.63600 1.000 19.73177 145 GLY B N 1
ATOM 1964 C CA . GLY B 1 125 ? -6.78900 -1.54500 17.02300 1.000 19.01234 145 GLY B CA 1
ATOM 1965 C C . GLY B 1 125 ? -5.79200 -1.07900 18.06700 1.000 17.12173 145 GLY B C 1
ATOM 1966 O O . GLY B 1 125 ? -4.95000 -0.21400 17.80400 1.000 17.53894 145 GLY B O 1
ATOM 1967 N N . ALA B 1 126 ? -5.87500 -1.66700 19.25900 1.000 17.28739 146 ALA B N 1
ATOM 1968 C CA . ALA B 1 126 ? -5.06300 -1.22500 20.38600 1.000 17.69919 146 ALA B CA 1
ATOM 1969 C C . ALA B 1 126 ? -3.57300 -1.40900 20.11600 1.000 17.34635 146 ALA B C 1
ATOM 1970 O O . ALA B 1 126 ? -3.14100 -2.38700 19.50100 1.000 17.59122 146 ALA B O 1
ATOM 1972 N N . GLY B 1 127 ? -2.78100 -0.45400 20.58400 1.000 16.69114 147 GLY B N 1
ATOM 1973 C CA . GLY B 1 127 ? -1.34800 -0.61100 20.62000 1.000 16.08561 147 GLY B CA 1
ATOM 1974 C C . GLY B 1 127 ? -0.91400 -1.03900 22.00500 1.000 16.15089 147 GLY B C 1
ATOM 1975 O O . GLY B 1 127 ? -1.73600 -1.20100 22.91500 1.000 17.81232 147 GLY B O 1
ATOM 1976 N N . PRO B 1 128 ? 0.38800 -1.24400 22.19000 1.000 15.90857 148 PRO B N 1
ATOM 1977 C CA . PRO B 1 128 ? 0.89400 -1.62700 23.51500 1.000 16.08431 148 PRO B CA 1
ATOM 1978 C C . PRO B 1 128 ? 0.68100 -0.54300 24.56300 1.000 15.73440 148 PRO B C 1
ATOM 1979 O O . PRO B 1 128 ? 0.60800 0.64800 24.25700 1.000 15.87838 148 PRO B O 1
ATOM 1983 N N . MET B 1 129 ? 0.60000 -0.98100 25.81700 1.000 17.88499 149 MET B N 1
ATOM 1984 C CA . MET B 1 129 ? 0.61900 -0.11100 26.99000 1.000 19.18198 149 MET B CA 1
ATOM 1985 C C . MET B 1 129 ? 2.03400 0.21700 27.44400 1.000 17.00872 149 MET B C 1
ATOM 1986 O O . MET B 1 129 ? 2.97700 -0.52500 27.16200 1.000 17.16262 149 MET B O 1
ATOM 1991 N N . PRO B 1 130 ? 2.19600 1.32600 28.17000 1.000 15.93010 150 PRO B N 1
ATOM 1992 C CA . PRO B 1 130 ? 3.49700 1.63600 28.77300 1.000 16.32244 150 PRO B CA 1
ATOM 1993 C C . PRO B 1 130 ? 4.00200 0.47600 29.61800 1.000 16.65423 150 PRO B C 1
ATOM 1994 O O . PRO B 1 130 ? 3.24500 -0.15300 30.36500 1.000 18.60921 150 PRO B O 1
ATOM 1998 N N . THR B 1 131 ? 5.29700 0.18200 29.47400 1.000 18.90428 151 THR B N 1
ATOM 1999 C CA . THR B 1 131 ? 5.92900 -0.86200 30.27700 1.000 21.20121 151 THR B CA 1
ATOM 2000 C C . THR B 1 131 ? 5.95800 -0.47300 31.74900 1.000 24.23025 151 THR B C 1
ATOM 2001 O O . THR B 1 131 ? 5.57900 -1.26400 32.62000 1.000 25.79966 151 THR B O 1
ATOM 2005 N N . ASP B 1 132 ? 6.43800 0.73300 32.04400 1.000 27.44049 152 ASP B N 1
ATOM 2006 C CA . ASP B 1 132 ? 6.35800 1.32200 33.37300 1.000 31.99628 152 ASP B CA 1
ATOM 2007 C C . ASP B 1 132 ? 5.35600 2.46300 33.32800 1.000 30.97333 152 ASP B C 1
ATOM 2008 O O . ASP B 1 132 ? 5.42100 3.31400 32.43200 1.000 32.87172 152 ASP B O 1
ATOM 2013 N N . ALA B 1 133 ? 4.44300 2.47600 34.29100 1.000 28.47630 153 ALA B N 1
ATOM 2014 C CA . ALA B 1 133 ? 3.29700 3.36700 34.23100 1.000 25.65864 153 ALA B CA 1
ATOM 2015 C C . ALA B 1 133 ? 3.74600 4.82400 34.22600 1.000 23.40478 153 ALA B C 1
ATOM 2016 O O . ALA B 1 133 ? 4.59600 5.21400 35.04000 1.000 22.72829 153 ALA B O 1
ATOM 2018 N N . PRO B 1 134 ? 3.22300 5.64600 33.32200 1.000 21.49049 154 PRO B N 1
ATOM 2019 C CA . PRO B 1 134 ? 3.37100 7.09500 33.46900 1.000 19.50876 154 PRO B CA 1
ATOM 2020 C C . PRO B 1 134 ? 2.66000 7.55200 34.73200 1.000 18.10857 154 PRO B C 1
ATOM 2021 O O . PRO B 1 134 ? 1.80100 6.85900 35.28000 1.000 18.38258 154 PRO B O 1
ATOM 2025 N N . THR B 1 135 ? 3.02100 8.74900 35.19200 1.000 16.68540 155 THR B N 1
ATOM 2026 C CA . THR B 1 135 ? 2.47500 9.28400 36.43000 1.000 16.63740 155 THR B CA 1
ATOM 2027 C C . THR B 1 135 ? 1.84200 10.66900 36.32900 1.000 17.35061 155 THR B C 1
ATOM 2028 O O . THR B 1 135 ? 1.20800 11.09700 37.29600 1.000 18.68479 155 THR B O 1
ATOM 2032 N N . LEU B 1 136 ? 1.97600 11.37200 35.20900 1.000 16.72452 156 LEU B N 1
ATOM 2033 C CA . LEU B 1 136 ? 1.33500 12.67600 35.06700 1.000 16.23243 156 LEU B CA 1
ATOM 2034 C C . LEU B 1 136 ? -0.17600 12.52500 34.92900 1.000 16.52083 156 LEU B C 1
ATOM 2035 O O . LEU B 1 136 ? -0.66700 11.68800 34.16600 1.000 17.80675 156 LEU B O 1
ATOM 2040 N N . ALA B 1 137 ? -0.91900 13.34800 35.66700 1.000 18.27979 157 ALA B N 1
ATOM 2041 C CA . ALA B 1 137 ? -2.36900 13.36200 35.52000 1.000 18.30764 157 ALA B CA 1
ATOM 2042 C C . ALA B 1 137 ? -2.76700 13.90400 34.15100 1.000 18.41346 157 ALA B C 1
ATOM 2043 O O . ALA B 1 137 ? -2.23600 14.91300 33.68500 1.000 17.72260 157 ALA B O 1
ATOM 2045 N N . GLY B 1 138 ? -3.72800 13.22900 33.51400 1.000 17.72979 158 GLY B N 1
ATOM 2046 C CA . GLY B 1 138 ? -4.13800 13.59900 32.16600 1.000 18.39963 158 GLY B CA 1
ATOM 2047 C C . GLY B 1 138 ? -4.63500 15.02500 32.01800 1.000 19.25735 158 GLY B C 1
ATOM 2048 O O . GLY B 1 138 ? -4.50600 15.61500 30.94200 1.000 18.82096 158 GLY B O 1
ATOM 2049 N N . LYS B 1 139 ? -5.23600 15.59300 33.07300 1.000 20.57464 159 LYS B N 1
ATOM 2050 C CA . LYS B 1 139 ? -5.70600 16.97500 33.00000 1.000 23.55499 159 LYS B CA 1
ATOM 2051 C C . LYS B 1 139 ? -4.58000 17.96600 32.72500 1.000 23.55644 159 LYS B C 1
ATOM 2052 O O . LYS B 1 139 ? -4.85500 19.09500 32.29900 1.000 23.33857 159 LYS B O 1
ATOM 2058 N N . LEU B 1 140 ? -3.32700 17.57800 32.96800 1.000 20.66258 160 LEU B N 1
ATOM 2059 C CA . LEU B 1 140 ? -2.16700 18.42600 32.72500 1.000 18.95713 160 LEU B CA 1
ATOM 2060 C C . LEU B 1 140 ? -1.53400 18.17400 31.36700 1.000 17.41132 160 LEU B C 1
ATOM 2061 O O . LEU B 1 140 ? -0.50500 18.77900 31.05400 1.000 18.13228 160 LEU B O 1
ATOM 2066 N N . ALA B 1 141 ? -2.12800 17.31400 30.55300 1.000 17.21544 161 ALA B N 1
ATOM 2067 C CA . ALA B 1 141 ? -1.56200 16.88500 29.28800 1.000 16.26434 161 ALA B CA 1
ATOM 2068 C C . ALA B 1 141 ? -2.52700 17.19200 28.15600 1.000 16.25396 161 ALA B C 1
ATOM 2069 O O . ALA B 1 141 ? -3.72100 17.42600 28.38800 1.000 17.00019 161 ALA B O 1
ATOM 2071 N N . PRO B 1 142 ? -2.05000 17.20400 26.91700 1.000 17.44537 162 PRO B N 1
ATOM 2072 C CA . PRO B 1 142 ? -2.94500 17.38800 25.78300 1.000 17.71464 162 PRO B CA 1
ATOM 2073 C C . PRO B 1 142 ? -3.96000 16.26500 25.72000 1.000 17.56748 162 PRO B C 1
ATOM 2074 O O . PRO B 1 142 ? -3.74000 15.17200 26.26600 1.000 17.74309 162 PRO B O 1
ATOM 2078 N N . PRO B 1 143 ? -5.08200 16.50200 25.04900 1.000 18.92315 163 PRO B N 1
ATOM 2079 C CA . PRO B 1 143 ? -6.18100 15.53200 25.09700 1.000 19.63935 163 PRO B CA 1
ATOM 2080 C C . PRO B 1 143 ? -5.81000 14.13700 24.61300 1.000 20.19163 163 PRO B C 1
ATOM 2081 O O . PRO B 1 143 ? -6.34700 13.15700 25.14100 1.000 20.73363 163 PRO B O 1
ATOM 2085 N N . GLU B 1 144 ? -4.90600 14.01100 23.63900 1.000 19.14326 164 GLU B N 1
ATOM 2086 C CA . GLU B 1 144 ? -4.54300 12.70000 23.11100 1.000 20.09316 164 GLU B CA 1
ATOM 2087 C C . GLU B 1 144 ? -3.84400 11.81300 24.13500 1.000 18.98609 164 GLU B C 1
ATOM 2088 O O . GLU B 1 144 ? -3.68200 10.61600 23.88300 1.000 21.91960 164 GLU B O 1
ATOM 2094 N N . CYS B 1 145 ? -3.43100 12.36000 25.27200 1.000 16.75203 165 CYS B N 1
ATOM 2095 C CA . CYS B 1 145 ? -2.77400 11.59000 26.31900 1.000 15.10993 165 CYS B CA 1
ATOM 2096 C C . CYS B 1 145 ? -3.73200 11.10500 27.38800 1.000 15.06127 165 CYS B C 1
ATOM 2097 O O . CYS B 1 145 ? -3.31700 10.33500 28.26300 1.000 14.96732 165 CYS B O 1
ATOM 2100 N N . ARG B 1 146 ? -4.99200 11.52400 27.33300 1.000 16.06549 166 ARG B N 1
ATOM 2101 C CA . ARG B 1 146 ? -5.90500 11.36700 28.45300 1.000 17.74175 166 ARG B CA 1
ATOM 2102 C C . ARG B 1 146 ? -6.78600 10.13500 28.30600 1.000 19.42947 166 ARG B C 1
ATOM 2103 O O . ARG B 1 146 ? -6.98900 9.60100 27.21400 1.000 19.79616 166 ARG B O 1
ATOM 2111 N N . ALA B 1 147 ? -7.33700 9.71100 29.43600 1.000 21.55876 167 ALA B N 1
ATOM 2112 C CA . ALA B 1 147 ? -8.43000 8.75000 29.44500 1.000 25.07707 167 ALA B CA 1
ATOM 2113 C C . ALA B 1 147 ? -9.62200 9.30100 28.66400 1.000 26.13624 167 ALA B C 1
ATOM 2114 O O . ALA B 1 147 ? -9.79100 10.51700 28.52500 1.000 26.25866 167 ALA B O 1
#

Secondary structure (DSSP, 8-state):
-HHHHHHHHHHHHHHHHHTHHHHHHHHHHHHHT--TTTT--PPPP-SSEEEEEE-TTT--EEEEE-TTTS-TTS-EEEEEEEEESSSSS-S-EEE--TTS---SPPEEEEE-TT--S---STT---PPPSS---S-GGGS-GGG--/-HHHHHHHHHHHHHHHHHTHHHHHHHHHHHHHT--TTTT--PPPP-SSEEEEEE-TTT--EEEEE-TTTS-TTS-EEEEEEEEESSSSS---EEE--TTS---SPPEEEEE-TT--S----TT---PPPSS---S-GGGS-GGG--

InterPro domains:
  IPR001082 Fimbrial protein pilin [PF00114] (69-206)
  IPR012902 Prokaryotic N-terminal methylation site [PF07963] (35-59)
  IPR012902 Prokaryot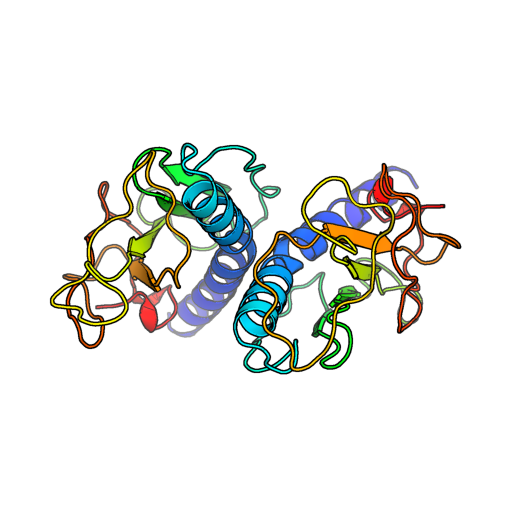ic N-terminal methylation site [TIGR02532] (39-61)
  IPR045584 Pilin-like [SSF54523] (41-158)

Sequence (292 aa):
SAYQDYLARSSRVGEGLALAASSARLAVAENAASGNGFSSGGYVSPPATRNVESIRIDDDTGQQIAIAFTARVAAAGANTTLVLVPSVPDQADTPTARVALSKGVIQAGTITWECFAGDKASSSSLPAPGAGPMPTDAPTLAGKLAPPECRASAYQDYLARSRVGEGLALAASSARLAVAENAASGNGFSSGGYVSPPATRNVESIRIDDDTGQIAIAFTARVAAAGANTLVLVPSVPDQADTPTARVALSSKGVIQAGTITWECFAGDKASSSSLPAPGAGPMPTDAPTLAGKLAPPECRA

Nearest PDB structures (foldseek):
  8cen-assembly1_R  TM=4.263E-01  e=1.610E+00  Saccharomyces cerevisiae
  5tf2-assembly1_A  TM=5.240E-01  e=6.683E+00  Homo sapiens
  8cen-assembly1_R  TM=6.427E-01  e=2.030E+00  Saccharomyces cerevisiae

Solvent-accessible surface area: 13441 Å² total; per-residue (Å²): 82,87,146,115,21,129,53,9,97,54,57,0,20,36,0,30,15,1,0,0,17,0,58,19,10,0,27,91,14,0,49,75,19,66,14,1,35,32,79,42,128,49,19,47,76,29,106,14,5,104,48,8,106,14,22,49,84,39,0,1,0,10,0,12,1,31,91,118,12,12,66,96,64,40,12,33,0,1,11,8,3,1,15,42,66,95,98,108,100,45,109,39,32,65,47,12,50,98,51,77,131,33,85,54,88,23,42,50,9,11,0,0,40,68,17,88,72,22,85,41,100,94,32,24,70,11,37,94,26,78,57,82,15,56,0,47,4,108,25,0,28,94,117,0,68,113,107,87,145,90,26,131,43,4,75,39,39,0,15,14,0,35,9,1,0,2,21,0,58,39,14,0,41,94,5,1,52,70,18,72,6,3,37,21,80,38,129,62,25,72,75,17,142,10,2,100,33,1,135,19,62,53,92,36,0,17,0,27,0,3,2,33,92,73,12,14,69,98,60,41,14,25,0,11,9,3,1,1,7,36,60,103,85,124,86,61,112,40,31,65,44,10,65,113,49,76,120,47,89,41,113,25,39,47,9,11,1,1,38,85,16,89,65,18,88,40,98,94,47,23,70,11,36,86,20,97,115,82,12,56,0,34,2,115,18,0,24,92,114,0,79,116

Organism: Burkholderia thailandensis (strain ATCC 700388 / DSM 13276 / CCUG 48851 / CIP 106301 / E264) (NCBI:txid271848)

Radius of gyration: 19.33 Å; Cα contacts (8 Å, |Δi|>4): 718; chains: 2; bounding box: 40×50×46 Å

Foldseek 3Di:
DVVLLVVLLVLQVVQVVQCVLLVVQQLVCLQVLAQRQPPRDRDDDDQFWPDWGAHRAFRKIKTFTDVSRPDPQQGIKIKGKWDFPDPPQGQAIETRGRRHRDNDDIDIAIAAQADDFADDDPSDGYDDDPDHHRHDCSSYPVSHHD/DLVLLVVLAVLVVVQVVQCVLLVVQQLVQLQVLFFRCPPRDWDDADQFWHTWDAHRAFRKIKTFTDVSNPDPQQGIKIKGKWDFPDPVDGQAIETRGRRHNDNDDIDIAIAHQAADAADDDPVDGYDDDPDGHRHACSSHPVRHHD